Protein AF-A0A0F2QEM9-F1 (afdb_monomer_lite)

Foldseek 3Di:
DDPVVVVVVVVVVVVVVVVVVVVVVVVVVVVVVVVVVVVVVVVVVVVVVVVPPQDWDWDFADDFQQPPHTWIWTKGDDQQAQKIWIDIHPEIDIGGDGRWRGDWDWAQLAQVHRGIKIWTWHCHPPRQIKIWIWGDNPPYIDGQDMATDGPVQWDRPNRQKIWHWDFDDPDDTDTFTWMWGQDPSRHTHTDDDPDTDGPDDDDDD

Secondary structure (DSSP, 8-state):
--THHHHHHHHHHHHHHHHHHHHHHHHHHHHHHHHHHHHHHHHHHHHHHHHT----EEEEEE-SSSSSSPEEEEEE--TT-SEEEEEETTEEEEEE-SSB-S--EEE-SBTTSS--EEEEEE--GGG--EEEEEEE-SS-EEEEEEEES-TTTSEE-BBSEEEEEEEPSSSSS-EEEEEEEE-TTS-EEEPP-S-------PPP-

Radius of gyration: 34.52 Å; chains: 1; bounding box: 64×98×92 Å

pLDDT: mean 81.8, std 19.81, range [40.25, 98.5]

Sequence (205 aa):
MDNNMLVKKIFLAYIIGLILLTGCASREYLTSTKTNQKIKSEAQTKIQNISDIETWQQTDNIDLDGDEIKDKILFKCQPGSNDFTLKVNNVSTSGKGENLDGNFVIVNIDKTDKFNEIAISESGPSSDEQTAFYCYDGQELIFMGKVQGSSNSIKILGDGKVIANKRGQILQTWFYEEPYNLSKLHKLEKIPQDLYKMNSKVKMK

Structure (mmCIF, N/CA/C/O backbone):
data_AF-A0A0F2QEM9-F1
#
_entry.id   AF-A0A0F2QEM9-F1
#
loop_
_atom_site.group_PDB
_atom_site.id
_atom_site.type_symbol
_atom_site.label_atom_id
_atom_site.label_alt_id
_atom_site.label_comp_id
_atom_site.label_asym_id
_atom_site.label_entity_id
_atom_site.label_seq_id
_atom_site.pdbx_PDB_ins_code
_atom_site.Cartn_x
_atom_site.Cartn_y
_atom_site.Cartn_z
_atom_site.occupancy
_atom_site.B_iso_or_equiv
_atom_site.auth_seq_id
_atom_site.auth_comp_id
_atom_site.auth_asym_id
_atom_site.auth_atom_id
_atom_site.pdbx_PDB_model_num
ATOM 1 N N . MET A 1 1 ? 45.123 79.038 50.432 1.00 46.66 1 MET A N 1
ATOM 2 C CA . MET A 1 1 ? 44.064 78.566 51.354 1.00 46.66 1 MET A CA 1
ATOM 3 C C . MET A 1 1 ? 42.756 78.754 50.622 1.00 46.66 1 MET A C 1
ATOM 5 O O . MET A 1 1 ? 42.341 79.878 50.375 1.00 46.66 1 MET A O 1
ATOM 9 N N . ASP A 1 2 ? 42.240 77.647 50.102 1.00 45.84 2 ASP A N 1
ATOM 10 C CA . ASP A 1 2 ? 41.769 77.608 48.722 1.00 45.84 2 ASP A CA 1
ATOM 11 C C . ASP A 1 2 ? 40.245 77.666 48.593 1.00 45.84 2 ASP A C 1
ATOM 13 O O . ASP A 1 2 ? 39.524 76.783 49.065 1.00 45.84 2 ASP A O 1
ATOM 17 N N . ASN A 1 3 ? 39.776 78.628 47.794 1.00 49.56 3 ASN A N 1
ATOM 18 C CA . ASN A 1 3 ? 38.411 78.716 47.254 1.00 49.56 3 ASN A CA 1
ATOM 19 C C . ASN A 1 3 ? 37.993 77.476 46.423 1.00 49.56 3 ASN A C 1
ATOM 21 O O . ASN A 1 3 ? 36.832 77.341 46.046 1.00 49.56 3 ASN A O 1
ATOM 25 N N . ASN A 1 4 ? 38.903 76.519 46.199 1.00 46.72 4 ASN A N 1
ATOM 26 C CA . ASN A 1 4 ? 38.634 75.214 45.585 1.00 46.72 4 ASN A CA 1
ATOM 27 C C . ASN A 1 4 ? 37.834 74.250 46.478 1.00 46.72 4 ASN A C 1
ATOM 29 O O . ASN A 1 4 ? 37.255 73.285 45.975 1.00 46.72 4 ASN A O 1
ATOM 33 N N . MET A 1 5 ? 37.781 74.481 47.793 1.00 46.97 5 MET A N 1
ATOM 34 C CA . MET A 1 5 ? 37.066 73.587 48.711 1.00 46.97 5 MET A CA 1
ATOM 35 C C . MET A 1 5 ? 35.560 73.891 48.791 1.00 46.97 5 MET A C 1
ATOM 37 O O . MET A 1 5 ? 34.769 72.995 49.089 1.00 46.97 5 MET A O 1
ATOM 41 N N . LEU A 1 6 ? 35.147 75.122 48.465 1.00 48.38 6 LEU A N 1
ATOM 42 C CA . LEU A 1 6 ? 33.733 75.512 48.428 1.00 48.38 6 LEU A CA 1
ATOM 43 C C . LEU A 1 6 ? 33.060 75.074 47.112 1.00 48.38 6 LEU A C 1
ATOM 45 O O . LEU A 1 6 ? 31.951 74.543 47.133 1.00 48.38 6 LEU A O 1
ATOM 49 N N . VAL A 1 7 ? 33.768 75.186 45.980 1.00 48.38 7 VAL A N 1
ATOM 50 C CA . VAL A 1 7 ? 33.266 74.778 44.650 1.00 48.38 7 VAL A CA 1
ATOM 51 C C . VAL A 1 7 ? 33.080 73.254 44.555 1.00 48.38 7 VAL A C 1
ATOM 53 O O . VAL A 1 7 ? 32.096 72.785 43.984 1.00 48.38 7 VAL A O 1
ATOM 56 N N . LYS A 1 8 ? 33.950 72.461 45.203 1.00 45.62 8 LYS A N 1
ATOM 57 C CA . LYS A 1 8 ? 33.819 70.990 45.254 1.00 45.62 8 LYS A CA 1
ATOM 58 C C . LYS A 1 8 ? 32.598 70.502 46.043 1.00 45.62 8 LYS A C 1
ATOM 60 O O . LYS A 1 8 ? 32.030 69.473 45.685 1.00 45.62 8 LYS A O 1
ATOM 65 N N . LYS A 1 9 ? 32.162 71.224 47.083 1.00 47.47 9 LYS A N 1
ATOM 66 C CA . LYS A 1 9 ? 30.971 70.839 47.866 1.00 47.47 9 LYS A CA 1
ATOM 67 C C . LYS A 1 9 ? 29.661 71.129 47.128 1.00 47.47 9 LYS A C 1
ATOM 69 O O . LYS A 1 9 ? 28.717 70.359 47.268 1.00 47.47 9 LYS A O 1
ATOM 74 N N . ILE A 1 10 ? 29.625 72.171 46.295 1.00 49.25 10 ILE A N 1
ATOM 75 C CA . ILE A 1 10 ? 28.448 72.506 45.475 1.00 49.25 10 ILE A CA 1
ATOM 76 C C . ILE A 1 10 ? 28.304 71.527 44.293 1.00 49.25 10 ILE A C 1
ATOM 78 O O . ILE A 1 10 ? 27.194 71.092 43.994 1.00 49.25 10 ILE A O 1
ATOM 82 N N . PHE A 1 11 ? 29.412 71.079 43.687 1.00 42.72 11 PHE A N 1
ATOM 83 C CA . PHE A 1 11 ? 29.377 70.080 42.606 1.00 42.72 11 PHE A CA 1
ATOM 84 C C . PHE A 1 11 ? 28.947 68.675 43.066 1.00 42.72 11 PHE A C 1
ATOM 86 O O . PHE A 1 11 ? 28.294 67.958 42.309 1.00 42.72 11 PHE A O 1
ATOM 93 N N . LEU A 1 12 ? 29.253 68.277 44.307 1.00 40.25 12 LEU A N 1
ATOM 94 C CA . LEU A 1 12 ? 28.890 66.947 44.814 1.00 40.25 12 LEU A CA 1
ATOM 95 C C . LEU A 1 12 ? 27.396 66.829 45.175 1.00 40.25 12 LEU A C 1
ATOM 97 O O . LEU A 1 12 ? 26.812 65.757 45.028 1.00 40.25 12 LEU A O 1
ATOM 101 N N . ALA A 1 13 ? 26.751 67.932 45.571 1.00 47.53 13 ALA A N 1
ATOM 102 C CA . ALA A 1 13 ? 25.310 67.953 45.837 1.00 47.53 13 ALA A CA 1
ATOM 103 C C . ALA A 1 13 ? 24.464 67.847 44.549 1.00 47.53 13 ALA A C 1
ATOM 105 O O . ALA A 1 13 ? 23.379 67.270 44.575 1.00 47.53 13 ALA A O 1
ATOM 106 N N . TYR A 1 14 ? 24.973 68.332 43.409 1.00 41.78 14 TYR A N 1
ATOM 107 C CA . TYR A 1 14 ? 24.246 68.293 42.132 1.00 41.78 14 TYR A CA 1
ATOM 108 C C . TYR A 1 14 ? 24.267 66.904 41.465 1.00 41.78 14 TYR A C 1
ATOM 110 O O . TYR A 1 14 ? 23.310 66.518 40.797 1.00 41.78 14 TYR A O 1
ATOM 118 N N . ILE A 1 15 ? 25.320 66.109 41.694 1.00 45.53 15 ILE A N 1
ATOM 119 C CA . ILE A 1 15 ? 25.446 64.759 41.116 1.00 45.53 15 ILE A CA 1
ATOM 120 C C . ILE A 1 15 ? 24.559 63.741 41.851 1.00 45.53 15 ILE A C 1
ATOM 122 O O . ILE A 1 15 ? 24.014 62.839 41.221 1.00 45.53 15 ILE A O 1
ATOM 126 N N . ILE A 1 16 ? 24.325 63.911 43.157 1.00 47.38 16 ILE A N 1
ATOM 127 C CA . ILE A 1 16 ? 23.446 63.011 43.926 1.00 47.38 16 ILE A CA 1
ATOM 128 C C . ILE A 1 16 ? 21.957 63.328 43.671 1.00 47.38 16 ILE A C 1
ATOM 130 O O . ILE A 1 16 ? 21.127 62.419 43.676 1.00 47.38 16 ILE A O 1
ATOM 134 N N . GLY A 1 17 ? 21.616 64.579 43.335 1.00 42.22 17 GLY A N 1
ATOM 135 C CA . GLY A 1 17 ? 20.255 64.969 42.941 1.00 42.22 17 GLY A CA 1
ATOM 136 C C . GLY A 1 17 ? 19.789 64.405 41.588 1.00 42.22 17 GLY A C 1
ATOM 137 O O . GLY A 1 17 ? 18.601 64.143 41.416 1.00 42.22 17 GLY A O 1
ATOM 138 N N . LEU A 1 18 ? 20.703 64.149 40.641 1.00 41.44 18 LEU A N 1
ATOM 139 C CA . LEU A 1 18 ? 20.355 63.604 39.316 1.00 41.44 18 LEU A CA 1
ATOM 140 C C . LEU A 1 18 ? 20.154 62.074 39.300 1.00 41.44 18 LEU A C 1
ATOM 142 O O . LEU A 1 18 ? 19.504 61.536 38.399 1.00 41.44 18 LEU A O 1
ATOM 146 N N . ILE A 1 19 ? 20.686 61.358 40.294 1.00 47.50 19 ILE A N 1
ATOM 147 C CA . ILE A 1 19 ? 20.628 59.886 40.352 1.00 47.50 19 ILE A CA 1
ATOM 148 C C . ILE A 1 19 ? 19.259 59.391 40.859 1.00 47.50 19 ILE A C 1
ATOM 150 O O . ILE A 1 19 ? 18.819 58.304 40.492 1.00 47.50 19 ILE A O 1
ATOM 154 N N . LEU A 1 20 ? 18.518 60.202 41.622 1.00 44.88 20 LEU A N 1
ATOM 155 C CA . LEU A 1 20 ? 17.199 59.807 42.141 1.00 44.88 20 LEU A CA 1
ATOM 156 C C . LEU A 1 20 ? 16.045 60.000 41.137 1.00 44.88 20 LEU A C 1
ATOM 158 O O . LEU A 1 20 ? 15.048 59.292 41.230 1.00 44.88 20 LEU A O 1
ATOM 162 N N . LEU A 1 21 ? 16.189 60.873 40.131 1.00 45.12 21 LEU A N 1
ATOM 163 C CA . LEU A 1 21 ? 15.188 61.055 39.060 1.00 45.12 21 LEU A CA 1
ATOM 164 C C . LEU A 1 21 ? 15.363 60.077 37.884 1.00 45.12 21 LEU A C 1
ATOM 166 O O . LEU A 1 21 ? 14.410 59.799 37.161 1.00 45.12 21 LEU A O 1
ATOM 170 N N . THR A 1 22 ? 16.553 59.501 37.709 1.00 50.84 22 THR A N 1
ATOM 171 C CA . THR A 1 22 ? 16.845 58.529 36.638 1.00 50.84 22 THR A CA 1
ATOM 172 C C . THR A 1 22 ? 16.595 57.071 37.055 1.00 50.84 22 THR A C 1
ATOM 174 O O . THR A 1 22 ? 16.482 56.188 36.200 1.00 50.84 22 THR A O 1
ATOM 177 N N . GLY A 1 23 ? 16.436 56.801 38.356 1.00 47.19 23 GLY A N 1
ATOM 178 C CA . GLY A 1 23 ? 16.176 55.461 38.898 1.00 47.19 23 GLY A CA 1
ATOM 179 C C . GLY A 1 23 ? 14.805 54.872 38.532 1.00 47.19 23 GLY A C 1
ATOM 180 O O . GLY A 1 23 ? 14.721 53.689 38.205 1.00 47.19 23 GLY A O 1
ATOM 181 N N . CYS A 1 24 ? 13.731 55.673 38.526 1.00 48.81 24 CYS A N 1
ATOM 182 C CA . CYS A 1 24 ? 12.399 55.188 38.121 1.00 48.81 24 CYS A CA 1
ATOM 183 C C . CYS A 1 24 ? 12.323 54.909 36.613 1.00 48.81 24 CYS A C 1
ATOM 185 O O . CYS A 1 24 ? 11.907 53.824 36.212 1.00 48.81 24 CYS A O 1
ATOM 187 N N . ALA A 1 25 ? 12.811 55.839 35.785 1.00 51.00 25 ALA A N 1
ATOM 188 C CA . ALA A 1 25 ? 12.785 55.695 34.330 1.00 51.00 25 ALA A CA 1
ATOM 189 C C . ALA A 1 25 ? 13.660 54.526 33.838 1.00 51.00 25 ALA A C 1
ATOM 191 O O . ALA A 1 25 ? 13.260 53.777 32.950 1.00 51.00 25 ALA A O 1
ATOM 192 N N . SER A 1 26 ? 14.834 54.310 34.446 1.00 55.38 26 SER A N 1
ATOM 193 C CA . SER A 1 26 ? 15.694 53.166 34.106 1.00 55.38 26 SER A CA 1
ATOM 194 C C . SER A 1 26 ? 15.077 51.824 34.511 1.00 55.38 26 SER A C 1
ATOM 196 O O . SER A 1 26 ? 15.220 50.844 33.779 1.00 55.38 26 SER A O 1
ATOM 198 N N . ARG A 1 27 ? 14.336 51.763 35.625 1.00 55.34 27 ARG A N 1
ATOM 199 C CA . ARG A 1 27 ? 13.642 50.544 36.062 1.00 55.34 27 ARG A CA 1
ATOM 200 C C . ARG A 1 27 ? 12.480 50.178 35.137 1.00 55.34 27 ARG A C 1
ATOM 202 O O . ARG A 1 27 ? 12.358 49.007 34.793 1.00 55.34 27 ARG A O 1
ATOM 209 N N . GLU A 1 28 ? 11.689 51.155 34.696 1.00 58.19 28 GLU A N 1
ATOM 210 C CA . GLU A 1 28 ? 10.608 50.962 33.710 1.00 58.19 28 GLU A CA 1
ATOM 211 C C . GLU A 1 28 ? 11.141 50.591 32.314 1.00 58.19 28 GLU A C 1
ATOM 213 O O . GLU A 1 28 ? 10.580 49.751 31.602 1.00 58.19 28 GLU A O 1
ATOM 218 N N . TYR A 1 29 ? 12.287 51.154 31.928 1.00 48.78 29 TYR A N 1
ATOM 219 C CA . TYR A 1 29 ? 12.956 50.797 30.679 1.00 48.78 29 TYR A CA 1
ATOM 220 C C . TYR A 1 29 ? 13.530 49.366 30.717 1.00 48.78 29 TYR A C 1
ATOM 222 O O . TYR A 1 29 ? 13.416 48.598 29.759 1.00 48.78 29 TYR A O 1
ATOM 230 N N . LEU A 1 30 ? 14.098 48.947 31.851 1.00 51.16 30 LEU A N 1
ATOM 231 C CA . LEU A 1 30 ? 14.607 47.584 32.043 1.00 51.16 30 LEU A CA 1
ATOM 232 C C . LEU A 1 30 ? 13.488 46.535 32.150 1.00 51.16 30 LEU A C 1
ATOM 234 O O . LEU A 1 30 ? 13.674 45.398 31.714 1.00 51.16 30 LEU A O 1
ATOM 238 N N . THR A 1 31 ? 12.326 46.877 32.715 1.00 53.19 31 THR A N 1
ATOM 239 C CA . THR A 1 31 ? 11.172 45.964 32.742 1.00 53.19 31 THR A CA 1
ATOM 240 C C . THR A 1 31 ? 10.536 45.833 31.364 1.00 53.19 31 THR A C 1
ATOM 242 O O . THR A 1 31 ? 10.294 44.710 30.929 1.00 53.19 31 THR A O 1
ATOM 245 N N . SER A 1 32 ? 10.337 46.933 30.633 1.00 50.28 32 SER A N 1
ATOM 246 C CA . SER A 1 32 ? 9.774 46.886 29.275 1.00 50.28 32 SER A CA 1
ATOM 247 C C . SER A 1 32 ? 10.662 46.118 28.287 1.00 50.28 32 SER A C 1
ATOM 249 O O . SER A 1 32 ? 10.153 45.331 27.491 1.00 50.28 32 SER A O 1
ATOM 251 N N . THR A 1 33 ? 11.989 46.252 28.370 1.00 58.59 33 THR A N 1
ATOM 252 C CA . THR A 1 33 ? 12.929 45.482 27.530 1.00 58.59 33 THR A CA 1
ATOM 253 C C . THR A 1 33 ? 12.912 43.985 27.838 1.00 58.59 33 THR A C 1
ATOM 255 O O . THR A 1 33 ? 12.828 43.186 26.905 1.00 58.59 33 THR A O 1
ATOM 258 N N . LYS A 1 34 ? 12.898 43.587 29.118 1.00 62.75 34 LYS A N 1
ATOM 259 C CA . LYS A 1 34 ? 12.759 42.173 29.521 1.00 62.75 34 LYS A CA 1
ATOM 260 C C . LYS A 1 34 ? 11.422 41.575 29.085 1.00 62.75 34 LYS A C 1
ATOM 262 O O . LYS A 1 34 ? 11.391 40.454 28.584 1.00 62.75 34 LYS A O 1
ATOM 267 N N . THR A 1 35 ? 10.331 42.327 29.225 1.00 61.34 35 THR A N 1
ATOM 268 C CA . THR A 1 35 ? 8.998 41.901 28.776 1.00 61.34 35 THR A CA 1
ATOM 269 C C . THR A 1 35 ? 8.955 41.738 27.258 1.00 61.34 35 THR A C 1
ATOM 271 O O . THR A 1 35 ? 8.491 40.713 26.771 1.00 61.34 35 THR A O 1
ATOM 274 N N . ASN A 1 36 ? 9.525 42.675 26.496 1.00 60.25 36 ASN A N 1
ATOM 275 C CA 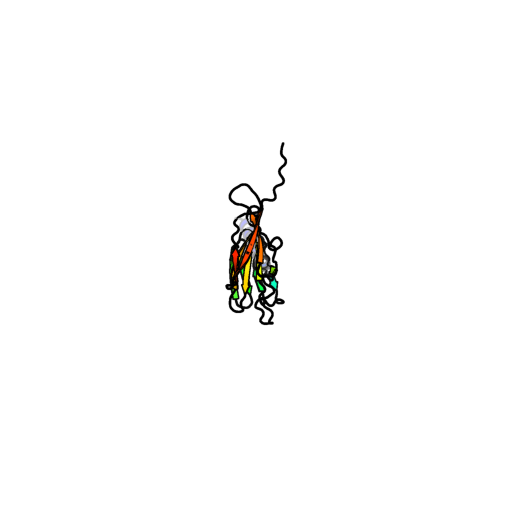. ASN A 1 36 ? 9.612 42.573 25.036 1.00 60.25 36 ASN A CA 1
ATOM 276 C C . ASN A 1 36 ? 10.498 41.409 24.571 1.00 60.25 36 ASN A C 1
ATOM 278 O O . ASN A 1 36 ? 10.187 40.767 23.570 1.00 60.25 36 ASN A O 1
ATOM 282 N N . GLN A 1 37 ? 11.586 41.110 25.286 1.00 57.34 37 GLN A N 1
ATOM 283 C CA . GLN A 1 37 ? 12.417 39.935 25.011 1.00 57.34 37 GLN A CA 1
ATOM 284 C C . GLN A 1 37 ? 11.661 38.635 25.290 1.00 57.34 37 GLN A C 1
ATOM 286 O O . GLN A 1 37 ? 11.683 37.745 24.446 1.00 57.34 37 GLN A O 1
ATOM 291 N N . LYS A 1 38 ? 10.936 38.557 26.412 1.00 67.38 38 LYS A N 1
ATOM 292 C CA . LYS A 1 38 ? 10.096 37.405 26.762 1.00 67.38 38 LYS A CA 1
ATOM 293 C C . LYS A 1 38 ? 8.984 37.174 25.733 1.00 67.38 38 LYS A C 1
ATOM 295 O O . LYS A 1 38 ? 8.822 36.056 25.258 1.00 67.38 38 LYS A O 1
ATOM 300 N N . ILE A 1 39 ? 8.289 38.233 25.315 1.00 61.34 39 ILE A N 1
ATOM 301 C CA . ILE A 1 39 ? 7.249 38.159 24.277 1.00 61.34 39 ILE A CA 1
ATOM 302 C C . ILE A 1 39 ? 7.847 37.709 22.938 1.00 61.34 39 ILE A C 1
ATOM 304 O O . ILE A 1 39 ? 7.256 36.876 22.258 1.00 61.34 39 ILE A O 1
ATOM 308 N N . LYS A 1 40 ? 9.032 38.209 22.560 1.00 59.69 40 LYS A N 1
ATOM 309 C CA . LYS A 1 40 ? 9.722 37.765 21.338 1.00 59.69 40 LYS A CA 1
ATOM 310 C C . LYS A 1 40 ? 10.143 36.300 21.409 1.00 59.69 40 LYS A C 1
ATOM 312 O O . LYS A 1 40 ? 9.931 35.593 20.430 1.00 59.69 40 LYS A O 1
ATOM 317 N N . SER A 1 41 ? 10.675 35.839 22.543 1.00 56.03 41 SER A N 1
ATOM 318 C CA . SER A 1 41 ? 11.033 34.429 22.715 1.00 56.03 41 SER A CA 1
ATOM 319 C C . SER A 1 41 ? 9.801 33.531 22.701 1.00 56.03 41 SER A C 1
ATOM 321 O O . SER A 1 41 ? 9.808 32.526 22.010 1.00 56.03 41 SER A O 1
ATOM 323 N N . GLU A 1 42 ? 8.714 33.919 23.372 1.00 64.12 42 GLU A N 1
ATOM 324 C CA . GLU A 1 42 ? 7.460 33.155 23.384 1.00 64.12 42 GLU A CA 1
ATOM 325 C C . GLU A 1 42 ? 6.806 33.123 21.999 1.00 64.12 42 GLU A C 1
ATOM 327 O O . GLU A 1 42 ? 6.313 32.080 21.573 1.00 64.12 42 GLU A O 1
ATOM 332 N N . ALA A 1 43 ? 6.851 34.233 21.257 1.00 52.38 43 ALA A N 1
ATOM 333 C CA . ALA A 1 43 ? 6.407 34.282 19.870 1.00 52.38 43 ALA A CA 1
ATOM 334 C C . ALA A 1 43 ? 7.287 33.409 18.963 1.00 52.38 43 ALA A C 1
ATOM 336 O O . ALA A 1 43 ? 6.749 32.683 18.138 1.00 52.38 43 ALA A O 1
ATOM 337 N N . GLN A 1 44 ? 8.612 33.411 19.137 1.00 53.81 44 GLN A N 1
ATOM 338 C CA . GLN A 1 44 ? 9.521 32.532 18.392 1.00 53.81 44 GLN A CA 1
ATOM 339 C C . GLN A 1 44 ? 9.295 31.052 18.714 1.00 53.81 44 GLN A C 1
ATOM 341 O O . GLN A 1 44 ? 9.224 30.250 17.789 1.00 53.81 44 GLN A O 1
ATOM 346 N N . THR A 1 45 ? 9.092 30.688 19.983 1.00 50.38 45 THR A N 1
ATOM 347 C CA . THR A 1 45 ? 8.731 29.318 20.380 1.00 50.38 45 THR A CA 1
ATOM 348 C C . THR A 1 45 ? 7.377 28.916 19.792 1.00 50.38 45 THR A C 1
ATOM 350 O O . THR A 1 45 ? 7.218 27.805 19.297 1.00 50.38 45 THR A O 1
ATOM 353 N N . LYS A 1 46 ? 6.402 29.832 19.771 1.00 48.38 46 LYS A N 1
ATOM 354 C CA . LYS A 1 46 ? 5.088 29.584 19.164 1.00 48.38 46 LYS A CA 1
ATOM 355 C C . LYS A 1 46 ? 5.160 29.461 17.638 1.00 48.38 46 LYS A C 1
ATOM 357 O O . LYS A 1 46 ? 4.418 28.663 17.084 1.00 48.38 46 LYS A O 1
ATOM 362 N N . ILE A 1 47 ? 6.047 30.203 16.971 1.00 55.31 47 ILE A N 1
ATOM 363 C CA . ILE A 1 47 ? 6.271 30.128 15.517 1.00 55.31 47 ILE A CA 1
ATOM 364 C C . ILE A 1 47 ? 7.030 28.846 15.135 1.00 55.31 47 ILE A C 1
ATOM 366 O O . ILE A 1 47 ? 6.646 28.214 14.157 1.00 55.31 47 ILE A O 1
ATOM 370 N N . GLN A 1 48 ? 8.025 28.406 15.918 1.00 49.81 48 GLN A N 1
ATOM 371 C CA . GLN A 1 48 ? 8.676 27.101 15.708 1.00 49.81 48 GLN A CA 1
ATOM 372 C C . GLN A 1 48 ? 7.701 25.930 15.902 1.00 49.81 48 GLN A C 1
ATOM 374 O O . GLN A 1 48 ? 7.683 25.005 15.100 1.00 49.81 48 GLN A O 1
ATOM 379 N N . ASN A 1 49 ? 6.796 26.015 16.879 1.00 48.97 49 ASN A N 1
ATOM 380 C CA . ASN A 1 49 ? 5.769 24.985 17.077 1.00 48.97 49 ASN A CA 1
ATOM 381 C C . ASN A 1 49 ? 4.722 24.915 15.945 1.00 48.97 49 ASN A C 1
ATOM 383 O O . ASN A 1 49 ? 3.992 23.933 15.860 1.00 48.97 49 ASN A O 1
ATOM 387 N N . ILE A 1 50 ? 4.613 25.939 15.088 1.00 48.84 50 ILE A N 1
ATOM 388 C CA . ILE A 1 50 ? 3.696 25.935 13.934 1.00 48.84 50 ILE A CA 1
ATOM 389 C C . ILE A 1 50 ? 4.355 25.286 12.705 1.00 48.84 50 ILE A C 1
ATOM 391 O O . ILE A 1 50 ? 3.647 24.688 11.896 1.00 48.84 50 ILE A O 1
ATOM 395 N N . SER A 1 51 ? 5.687 25.346 12.568 1.00 47.44 51 SER A N 1
ATOM 396 C CA . SER A 1 51 ? 6.411 24.672 11.475 1.00 47.44 51 SER A CA 1
ATOM 397 C C . SER A 1 51 ? 6.541 23.156 11.656 1.00 47.44 51 SER A C 1
ATOM 399 O O . SER A 1 51 ? 6.766 22.464 10.669 1.00 47.44 51 SER A O 1
ATOM 401 N N . ASP A 1 52 ? 6.325 22.649 12.874 1.00 48.50 52 ASP A N 1
ATOM 402 C CA . ASP A 1 52 ? 6.373 21.220 13.216 1.00 48.50 52 ASP A CA 1
ATOM 403 C C . ASP A 1 52 ? 4.975 20.607 13.423 1.00 48.50 52 ASP A C 1
ATOM 405 O O . ASP A 1 52 ? 4.830 19.580 14.089 1.00 48.50 52 ASP A O 1
ATOM 409 N N . ILE A 1 53 ? 3.914 21.212 12.868 1.00 53.62 53 ILE A N 1
ATOM 410 C CA . ILE A 1 53 ? 2.608 20.542 12.803 1.00 53.62 53 ILE A CA 1
ATOM 411 C C . ILE A 1 53 ? 2.757 19.370 11.834 1.00 53.62 53 ILE A C 1
ATOM 413 O O . ILE A 1 53 ? 2.565 19.500 10.623 1.00 53.62 53 ILE A O 1
ATOM 417 N N . GLU A 1 54 ? 3.121 18.221 12.400 1.00 56.28 54 GLU A N 1
ATOM 418 C CA . GLU A 1 54 ? 3.073 16.905 11.784 1.00 56.28 54 GLU A CA 1
ATOM 419 C C . GLU A 1 54 ? 1.665 16.687 11.233 1.00 56.28 54 GLU A C 1
ATOM 421 O O . GLU A 1 54 ? 0.733 16.290 11.936 1.00 56.28 54 GLU A O 1
ATOM 426 N N . THR A 1 55 ? 1.487 17.045 9.970 1.00 74.31 55 THR A N 1
ATOM 427 C CA . THR A 1 55 ? 0.176 17.103 9.345 1.00 74.31 55 THR A CA 1
ATOM 428 C C . THR A 1 55 ? -0.185 15.691 8.931 1.00 74.31 55 THR A C 1
ATOM 430 O O . THR A 1 55 ? 0.364 15.133 7.984 1.00 74.31 55 THR A O 1
ATOM 433 N N . TRP A 1 56 ? -1.083 15.084 9.699 1.00 86.50 56 TRP A N 1
ATOM 434 C CA . TRP A 1 56 ? -1.696 13.821 9.329 1.00 86.50 56 TRP A CA 1
ATOM 435 C C . TRP A 1 56 ? -2.620 14.051 8.135 1.00 86.50 56 TRP A C 1
ATOM 437 O O . TRP A 1 56 ? -3.490 14.921 8.175 1.00 86.50 56 TRP A O 1
ATOM 447 N N . GLN A 1 57 ? -2.460 13.245 7.092 1.00 90.50 57 GLN A N 1
ATOM 448 C CA . GLN A 1 57 ? -3.527 13.019 6.126 1.00 90.50 57 GLN A CA 1
ATOM 449 C C . GLN A 1 57 ? -4.574 12.120 6.778 1.00 90.50 57 GLN A C 1
ATOM 451 O O . GLN A 1 57 ? -4.223 11.167 7.475 1.00 90.50 57 GLN A O 1
ATOM 456 N N . GLN A 1 58 ? -5.853 12.429 6.580 1.00 89.88 58 GLN A N 1
ATOM 457 C CA . GLN A 1 58 ? -6.955 11.704 7.204 1.00 89.88 58 GLN A CA 1
ATOM 458 C C . GLN A 1 58 ? -8.076 11.444 6.200 1.00 89.88 58 GLN A C 1
ATOM 460 O O . GLN A 1 58 ? -8.406 12.324 5.407 1.00 89.88 58 GLN A O 1
ATOM 465 N N . THR A 1 59 ? -8.699 10.269 6.297 1.00 91.75 59 THR A N 1
ATOM 466 C CA . THR A 1 59 ? -10.016 9.991 5.709 1.00 91.75 59 THR A CA 1
ATOM 467 C C . THR A 1 59 ? -10.833 9.084 6.631 1.00 91.75 59 THR A C 1
ATOM 469 O O . THR A 1 59 ? -10.255 8.349 7.427 1.00 91.75 59 THR A O 1
ATOM 472 N N . ASP A 1 60 ? -12.159 9.164 6.565 1.00 87.81 60 ASP A N 1
ATOM 473 C CA . ASP A 1 60 ? -13.114 8.433 7.418 1.00 87.81 60 ASP A CA 1
ATOM 474 C C . ASP A 1 60 ? -14.372 7.974 6.652 1.00 87.81 60 ASP A C 1
ATOM 476 O O . ASP A 1 60 ? -15.440 7.765 7.220 1.00 87.81 60 ASP A O 1
ATOM 480 N N . ASN A 1 61 ? -14.258 7.842 5.332 1.00 90.94 61 ASN A N 1
ATOM 481 C CA . ASN A 1 61 ? -15.373 7.599 4.415 1.00 90.94 61 ASN A CA 1
ATOM 482 C C . ASN A 1 61 ? -15.291 6.252 3.678 1.00 90.94 61 ASN A C 1
ATOM 484 O O . ASN A 1 61 ? -16.092 5.994 2.775 1.00 90.94 61 ASN A O 1
ATOM 488 N N . ILE A 1 62 ? -14.345 5.395 4.054 1.00 94.69 62 ILE A N 1
ATOM 489 C CA . ILE A 1 62 ? -14.095 4.105 3.415 1.00 94.69 62 ILE A CA 1
ATOM 490 C C . ILE A 1 62 ? -14.273 2.977 4.425 1.00 94.69 62 ILE A C 1
ATOM 492 O O . ILE A 1 62 ? -13.994 3.164 5.597 1.00 94.69 62 ILE A O 1
ATOM 496 N N . ASP A 1 63 ? -14.801 1.851 3.967 1.00 97.31 63 ASP A N 1
ATOM 497 C CA . ASP A 1 63 ? -14.883 0.601 4.727 1.00 97.31 63 ASP A CA 1
ATOM 498 C C . ASP A 1 63 ? -13.772 -0.301 4.168 1.00 97.31 63 ASP A C 1
ATOM 500 O O . ASP A 1 63 ? -13.761 -0.557 2.958 1.00 97.31 63 ASP A O 1
ATOM 504 N N . LEU A 1 64 ? -12.769 -0.638 4.980 1.00 97.88 64 LEU A N 1
ATOM 505 C CA . LEU A 1 64 ? -11.583 -1.375 4.539 1.00 97.88 64 LEU A CA 1
ATOM 506 C C . LEU A 1 64 ? -11.716 -2.879 4.742 1.00 97.88 64 LEU A C 1
ATOM 508 O O . LEU A 1 64 ? -11.105 -3.624 3.978 1.00 97.88 64 LEU A O 1
ATOM 512 N N . ASP A 1 65 ? -12.465 -3.317 5.753 1.00 97.56 65 ASP A N 1
ATOM 513 C CA . ASP A 1 65 ? -12.599 -4.728 6.118 1.00 97.56 65 ASP A CA 1
ATOM 514 C C . ASP A 1 65 ? -13.968 -5.328 5.766 1.00 97.56 65 ASP A C 1
ATOM 516 O O . ASP A 1 65 ? -14.179 -6.531 5.952 1.00 97.56 65 ASP A O 1
ATOM 520 N N . GLY A 1 66 ? -14.880 -4.527 5.222 1.00 96.94 66 GLY A N 1
ATOM 521 C CA . GLY A 1 66 ? -16.187 -4.935 4.732 1.00 96.94 66 GLY A CA 1
ATOM 522 C C . GLY A 1 66 ? -17.194 -5.239 5.836 1.00 96.94 66 GLY A C 1
ATOM 523 O O . GLY A 1 66 ? -18.053 -6.104 5.636 1.00 96.94 66 GLY A O 1
ATOM 524 N N . ASP A 1 67 ? -17.064 -4.616 7.009 1.00 97.44 67 ASP A N 1
ATOM 525 C CA . ASP A 1 67 ? -18.012 -4.750 8.122 1.00 97.44 67 ASP A CA 1
ATOM 526 C C . ASP A 1 67 ? -19.198 -3.758 8.058 1.00 97.44 67 ASP A C 1
ATOM 528 O O . ASP A 1 67 ? -20.042 -3.735 8.956 1.00 97.44 67 ASP A O 1
ATOM 532 N N . GLU A 1 68 ? -19.296 -2.987 6.967 1.00 96.19 68 GLU A N 1
ATOM 533 C CA . GLU A 1 68 ? -20.262 -1.909 6.716 1.00 96.19 68 GLU A CA 1
ATOM 534 C C . GLU A 1 68 ? -20.075 -0.654 7.592 1.00 96.19 68 GLU A C 1
ATOM 536 O O . GLU A 1 68 ? -20.837 0.317 7.471 1.00 96.19 68 GLU A O 1
ATOM 541 N N . ILE A 1 69 ? -19.039 -0.615 8.430 1.00 96.12 69 ILE A N 1
ATOM 542 C CA . ILE A 1 69 ? -18.651 0.532 9.248 1.00 96.12 69 ILE A CA 1
ATOM 543 C C . ILE A 1 69 ? -17.494 1.254 8.548 1.00 96.12 69 ILE A C 1
ATOM 545 O O . ILE A 1 69 ? -16.643 0.673 7.888 1.00 96.12 69 ILE A O 1
ATOM 549 N N . LYS A 1 70 ? -17.490 2.590 8.606 1.00 97.38 70 LYS A N 1
ATOM 550 C CA . LYS A 1 70 ? -16.406 3.373 8.000 1.00 97.38 70 LYS A CA 1
ATOM 551 C C . LYS A 1 70 ? -15.195 3.423 8.921 1.00 97.38 70 LYS A C 1
ATOM 553 O O . LYS A 1 70 ? -15.315 3.785 10.092 1.00 97.38 70 LYS A O 1
ATOM 558 N N . ASP A 1 71 ? -14.033 3.152 8.346 1.00 97.81 71 ASP A N 1
ATOM 559 C CA . ASP A 1 71 ? -12.740 3.174 9.000 1.00 97.81 71 ASP A CA 1
ATOM 560 C C . ASP A 1 71 ? -12.078 4.541 8.908 1.00 97.81 71 ASP A C 1
ATOM 562 O O . ASP A 1 71 ? -12.030 5.194 7.858 1.00 97.81 71 ASP A O 1
ATOM 566 N N . LYS A 1 72 ? -11.479 4.952 10.024 1.00 97.38 72 LYS A N 1
ATOM 567 C CA . LYS A 1 72 ? -10.672 6.164 10.093 1.00 97.38 72 LYS A CA 1
ATOM 568 C C . LYS A 1 72 ? -9.216 5.847 9.785 1.00 97.38 72 LYS A C 1
ATOM 570 O O . LYS A 1 72 ? -8.532 5.218 10.589 1.00 97.38 72 LYS A O 1
ATOM 575 N N . ILE A 1 73 ? -8.704 6.395 8.693 1.00 97.94 73 ILE A N 1
ATOM 576 C CA . ILE A 1 73 ? -7.296 6.303 8.307 1.00 97.94 73 ILE A CA 1
ATOM 577 C C . ILE A 1 73 ? -6.581 7.587 8.715 1.00 97.94 73 ILE A C 1
ATOM 579 O O . ILE A 1 73 ? -7.044 8.685 8.408 1.00 97.94 73 ILE A O 1
ATOM 583 N N . LEU A 1 74 ? -5.436 7.455 9.381 1.00 96.81 74 LEU A N 1
ATOM 584 C CA . LEU A 1 74 ? -4.495 8.540 9.633 1.00 96.81 74 LEU A CA 1
ATOM 585 C C . LEU A 1 74 ? -3.137 8.152 9.055 1.00 96.81 74 LEU A C 1
ATOM 587 O O . LEU A 1 74 ? -2.531 7.169 9.476 1.00 96.81 74 LEU A O 1
ATOM 591 N N . PHE A 1 75 ? -2.632 8.952 8.128 1.00 97.12 75 PHE A N 1
ATOM 592 C CA . PHE A 1 75 ? -1.344 8.735 7.492 1.00 97.12 75 PHE A CA 1
ATOM 593 C C . PHE A 1 75 ? -0.407 9.913 7.737 1.00 97.12 75 PHE A C 1
ATOM 595 O O . PHE A 1 75 ? -0.752 11.067 7.492 1.00 97.12 75 PHE A O 1
ATOM 602 N N . LYS A 1 76 ? 0.792 9.618 8.231 1.00 95.81 76 LYS A N 1
ATOM 603 C CA . LYS A 1 76 ? 1.846 10.598 8.477 1.00 95.81 76 LYS A CA 1
ATOM 604 C C . LYS A 1 76 ? 3.076 10.199 7.683 1.00 95.81 76 LYS A C 1
ATOM 606 O O . LYS A 1 76 ? 3.754 9.230 8.017 1.00 95.81 76 LYS A O 1
ATOM 611 N N . CYS A 1 77 ? 3.367 10.985 6.659 1.00 94.69 77 CYS A N 1
ATOM 612 C CA . CYS A 1 77 ? 4.543 10.855 5.817 1.00 94.69 77 CYS A CA 1
ATOM 613 C C . CYS A 1 77 ? 4.844 12.226 5.220 1.00 94.69 77 CYS A C 1
ATOM 615 O O . CYS A 1 77 ? 3.934 12.887 4.725 1.00 94.69 77 CYS A O 1
ATOM 617 N N . GLN A 1 78 ? 6.100 12.657 5.264 1.00 92.88 78 GLN A N 1
ATOM 618 C CA . GLN A 1 78 ? 6.508 13.853 4.533 1.00 92.88 78 GLN A CA 1
ATOM 619 C C . GLN A 1 78 ? 6.925 13.434 3.120 1.00 92.88 78 GLN A C 1
ATOM 621 O O . GLN A 1 78 ? 7.604 12.416 2.987 1.00 92.88 78 GLN A O 1
ATOM 626 N N . PRO A 1 79 ? 6.548 14.169 2.062 1.00 93.69 79 PRO A N 1
ATOM 627 C CA . PRO A 1 7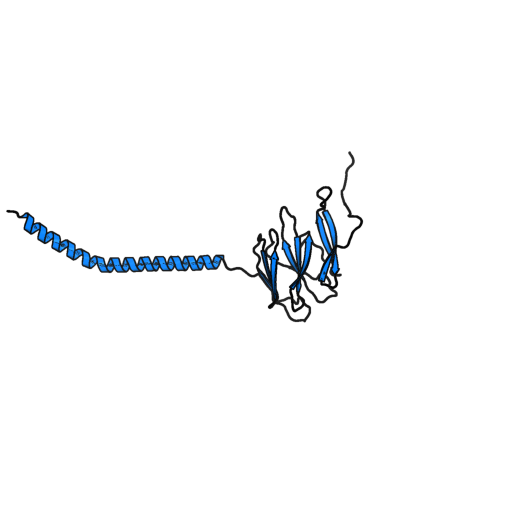9 ? 7.078 13.904 0.731 1.00 93.69 79 PRO A CA 1
ATOM 628 C C . PRO A 1 79 ? 8.613 13.917 0.744 1.00 93.69 79 PRO A C 1
ATOM 630 O O . PRO A 1 79 ? 9.235 14.827 1.295 1.00 93.69 79 PRO A O 1
ATOM 633 N N . GLY A 1 80 ? 9.219 12.886 0.167 1.00 93.44 80 GLY A N 1
ATOM 634 C CA . GLY A 1 80 ? 10.658 12.650 0.162 1.00 93.44 80 GLY A CA 1
ATOM 635 C C . GLY A 1 80 ? 11.242 12.047 1.442 1.00 93.44 80 GLY A C 1
ATOM 636 O O . GLY A 1 80 ? 12.458 11.870 1.514 1.00 93.44 80 GLY A O 1
ATOM 637 N N . SER A 1 81 ? 10.423 11.710 2.448 1.00 94.31 81 SER A N 1
ATOM 638 C CA . SER A 1 81 ? 10.899 10.971 3.623 1.00 94.31 81 SER A CA 1
ATOM 639 C C . SER A 1 81 ? 11.165 9.497 3.306 1.00 94.31 81 SER A C 1
ATOM 641 O O . SER A 1 81 ? 10.751 8.968 2.275 1.00 94.31 81 SER A O 1
ATOM 643 N N . ASN A 1 82 ? 11.847 8.825 4.235 1.00 96.56 82 ASN A N 1
ATOM 644 C CA . ASN A 1 82 ? 12.097 7.382 4.176 1.00 96.56 82 ASN A CA 1
ATOM 645 C C . ASN A 1 82 ? 11.287 6.591 5.209 1.00 96.56 82 ASN A C 1
ATOM 647 O O . ASN A 1 82 ? 11.372 5.368 5.253 1.00 96.56 82 ASN A O 1
ATOM 651 N N . ASP A 1 83 ? 10.506 7.274 6.040 1.00 97.19 83 ASP A N 1
ATOM 652 C CA . ASP A 1 83 ? 9.690 6.673 7.086 1.00 97.19 83 ASP A CA 1
ATOM 653 C C . ASP A 1 83 ? 8.263 7.222 7.003 1.00 97.19 83 ASP A C 1
ATOM 655 O O . ASP A 1 83 ? 8.055 8.398 6.672 1.00 97.19 83 ASP A O 1
ATOM 659 N N . PHE A 1 84 ? 7.295 6.376 7.353 1.00 96.81 84 PHE A N 1
ATOM 660 C CA . PHE A 1 84 ? 5.896 6.758 7.518 1.00 96.81 84 PHE A CA 1
ATOM 661 C C . PHE A 1 84 ? 5.249 6.065 8.723 1.00 96.81 84 PHE A C 1
ATOM 663 O O . PHE A 1 84 ? 5.716 5.036 9.227 1.00 96.81 84 PHE A O 1
ATOM 670 N N . THR A 1 85 ? 4.117 6.612 9.158 1.00 97.81 85 THR A N 1
ATOM 671 C CA . THR A 1 85 ? 3.199 5.969 10.101 1.00 97.81 85 THR A CA 1
ATOM 672 C C . THR A 1 85 ? 1.808 5.910 9.485 1.00 97.81 85 THR A C 1
ATOM 674 O O . THR A 1 85 ? 1.274 6.928 9.047 1.00 97.81 85 THR A O 1
ATOM 677 N N . LEU A 1 86 ? 1.217 4.719 9.484 1.00 98.31 86 LEU A N 1
ATOM 678 C CA . LEU A 1 86 ? -0.151 4.467 9.050 1.00 98.31 86 LEU A CA 1
ATOM 679 C C . LEU A 1 86 ? -0.963 3.994 10.253 1.00 98.31 86 LEU A C 1
ATOM 681 O O . LEU A 1 86 ? -0.556 3.069 10.955 1.00 98.31 86 LEU A O 1
ATOM 685 N N . LYS A 1 87 ? -2.114 4.617 10.482 1.00 98.00 87 LYS A N 1
ATOM 686 C CA . LYS A 1 87 ? -3.096 4.169 11.463 1.00 98.00 87 LYS A CA 1
ATOM 687 C C . LYS A 1 87 ? -4.432 3.944 10.792 1.00 98.00 87 LYS A C 1
ATOM 689 O O . LYS A 1 87 ? -4.846 4.760 9.973 1.00 98.00 87 LYS A O 1
ATOM 694 N N . VAL A 1 88 ? -5.100 2.880 11.201 1.00 98.12 88 VAL A N 1
ATOM 695 C CA . VAL A 1 88 ? -6.488 2.590 10.861 1.00 98.12 88 VAL A CA 1
ATOM 696 C C . VAL A 1 88 ? -7.209 2.327 12.173 1.00 98.12 88 VAL A C 1
ATOM 698 O O . VAL A 1 88 ? -6.826 1.438 12.934 1.00 98.12 88 VAL A O 1
ATOM 701 N N . ASN A 1 89 ? -8.190 3.167 12.491 1.00 96.81 89 ASN A N 1
ATOM 702 C CA . ASN A 1 89 ? -8.862 3.204 13.786 1.00 96.81 89 ASN A CA 1
ATOM 703 C C . ASN A 1 89 ? -7.852 3.265 14.949 1.00 96.81 89 ASN A C 1
ATOM 705 O O . ASN A 1 89 ? -7.116 4.246 15.096 1.00 96.81 89 ASN A O 1
ATOM 709 N N . ASN A 1 90 ? -7.808 2.212 15.769 1.00 95.69 90 ASN A N 1
ATOM 710 C CA . ASN A 1 90 ? -6.923 2.093 16.928 1.00 95.69 90 ASN A CA 1
ATOM 711 C C . ASN A 1 90 ? -5.635 1.305 16.628 1.00 95.69 90 ASN A C 1
ATOM 713 O O . ASN A 1 90 ? -4.786 1.164 17.509 1.00 95.69 90 ASN A O 1
ATOM 717 N N . VAL A 1 91 ? -5.477 0.804 15.403 1.00 97.88 91 VAL A N 1
ATOM 718 C CA . VAL A 1 91 ? -4.327 0.014 14.961 1.00 97.88 91 VAL A CA 1
ATOM 719 C C . VAL A 1 91 ? -3.323 0.928 14.271 1.00 97.88 91 VAL A C 1
ATOM 721 O O . VAL A 1 91 ? -3.688 1.821 13.510 1.00 97.88 91 VAL A O 1
ATOM 724 N N . SER A 1 92 ? -2.035 0.721 14.541 1.00 97.38 92 SER A N 1
ATOM 725 C CA . SER A 1 92 ? -0.948 1.527 13.987 1.00 97.38 92 SER A CA 1
ATOM 726 C C . SER A 1 92 ? 0.177 0.634 13.494 1.00 97.38 92 SER A C 1
ATOM 728 O O . SER A 1 92 ? 0.566 -0.312 14.173 1.00 97.38 92 SER A O 1
ATOM 730 N N . THR A 1 93 ? 0.766 1.004 12.364 1.00 97.56 93 THR A N 1
ATOM 731 C CA . THR A 1 93 ? 2.019 0.440 11.864 1.00 97.56 93 THR A CA 1
ATOM 732 C C . THR A 1 93 ? 2.945 1.552 11.379 1.00 97.56 93 THR A C 1
ATOM 734 O O . THR A 1 93 ? 2.515 2.676 11.105 1.00 97.56 93 THR A O 1
ATOM 737 N N . SER A 1 94 ? 4.230 1.239 11.285 1.00 96.81 94 SER A N 1
ATOM 738 C CA . SER A 1 94 ? 5.238 2.112 10.696 1.00 96.81 94 SER A CA 1
ATOM 739 C C . SER A 1 94 ? 6.025 1.337 9.658 1.00 96.81 94 SER A C 1
ATOM 741 O O . SER A 1 94 ? 6.306 0.152 9.830 1.00 96.81 94 SER A O 1
ATOM 743 N N . GLY A 1 95 ? 6.374 2.019 8.576 1.00 95.56 95 GLY A N 1
ATOM 744 C CA . GLY A 1 95 ? 7.087 1.429 7.457 1.00 95.56 95 GLY A CA 1
ATOM 745 C C . GLY A 1 95 ? 8.193 2.338 6.960 1.00 95.56 95 GLY A C 1
ATOM 746 O O . GLY A 1 95 ? 8.294 3.503 7.351 1.00 95.56 95 GLY A O 1
ATOM 747 N N . LYS A 1 96 ? 9.029 1.760 6.100 1.00 96.12 96 LYS A N 1
ATOM 748 C CA . LYS A 1 96 ? 10.134 2.451 5.449 1.00 96.12 96 LYS A CA 1
ATOM 749 C C . LYS A 1 96 ? 9.982 2.415 3.942 1.00 96.12 96 LYS A C 1
ATOM 751 O O . LYS A 1 96 ? 9.470 1.440 3.389 1.00 96.12 96 LYS A O 1
ATOM 756 N N . GLY A 1 97 ? 10.486 3.459 3.310 1.00 94.88 97 GLY A N 1
ATOM 757 C CA . GLY A 1 97 ? 10.597 3.579 1.870 1.00 94.88 97 GLY A CA 1
ATOM 758 C C . GLY A 1 97 ? 11.789 4.435 1.473 1.00 94.88 97 GLY A C 1
ATOM 759 O O . GLY A 1 97 ? 12.596 4.825 2.318 1.00 94.88 97 GLY A O 1
ATOM 760 N N . GLU A 1 98 ? 11.891 4.719 0.185 1.00 95.62 98 GLU A N 1
ATOM 761 C CA . GLU A 1 98 ? 12.916 5.587 -0.388 1.00 95.62 98 GLU A CA 1
ATOM 762 C C . GLU A 1 98 ? 12.247 6.693 -1.200 1.00 95.62 98 GLU A C 1
ATOM 764 O O . GLU A 1 98 ? 11.645 6.422 -2.239 1.00 95.62 98 GLU A O 1
ATOM 7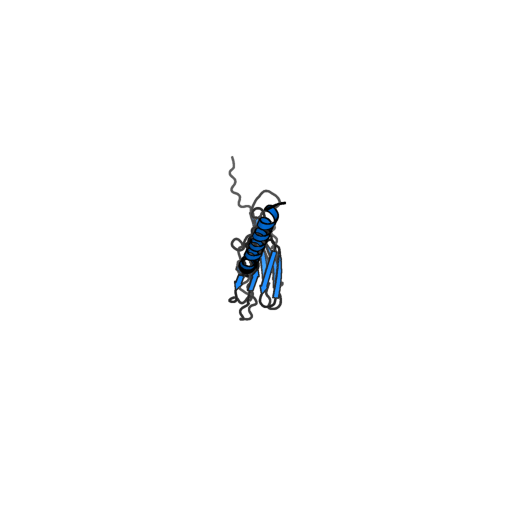69 N N . ASN A 1 99 ? 12.367 7.944 -0.742 1.00 95.75 99 ASN A N 1
ATOM 770 C CA . ASN A 1 99 ? 11.718 9.095 -1.380 1.00 95.75 99 ASN A CA 1
ATOM 771 C C . ASN A 1 99 ? 10.190 8.890 -1.503 1.00 95.75 99 ASN A C 1
ATOM 773 O O . ASN A 1 99 ? 9.638 8.880 -2.604 1.00 95.75 99 ASN A O 1
ATOM 777 N N . LEU A 1 100 ? 9.528 8.660 -0.362 1.00 96.25 100 LEU A N 1
ATOM 778 C CA . LEU A 1 100 ? 8.082 8.428 -0.274 1.00 96.25 100 LEU A CA 1
ATOM 779 C C . LEU A 1 100 ? 7.298 9.604 -0.860 1.00 96.25 100 LEU A C 1
ATOM 781 O O . LEU A 1 100 ? 7.631 10.761 -0.610 1.00 96.25 100 LEU A O 1
ATOM 785 N N . ASP A 1 101 ? 6.199 9.327 -1.557 1.00 95.00 101 ASP A N 1
ATOM 786 C CA . ASP A 1 101 ? 5.409 10.382 -2.211 1.00 95.00 101 ASP A CA 1
ATOM 787 C C . ASP A 1 101 ? 4.653 11.258 -1.194 1.00 95.00 101 ASP A C 1
ATOM 789 O O . ASP A 1 101 ? 4.175 12.350 -1.504 1.00 95.00 101 ASP A O 1
ATOM 793 N N . GLY A 1 102 ? 4.571 10.795 0.056 1.00 94.62 102 GLY A N 1
ATOM 794 C CA . GLY A 1 102 ? 3.931 11.510 1.150 1.00 94.62 102 GLY A CA 1
ATOM 795 C C . GLY A 1 102 ? 2.416 11.364 1.172 1.00 94.62 102 GLY A C 1
ATOM 796 O O . GLY A 1 102 ? 1.782 12.047 1.963 1.00 94.62 102 GLY A O 1
ATOM 797 N N . ASN A 1 103 ? 1.817 10.494 0.355 1.00 95.06 103 ASN A N 1
ATOM 798 C CA . ASN A 1 103 ? 0.380 10.212 0.341 1.00 95.06 103 ASN A CA 1
ATOM 799 C C . ASN A 1 103 ? 0.084 8.700 0.307 1.00 95.06 103 ASN A C 1
ATOM 801 O O . ASN A 1 103 ? 0.992 7.869 0.273 1.00 95.06 103 ASN A O 1
ATOM 805 N N . PHE A 1 104 ? -1.202 8.359 0.348 1.00 96.81 104 PHE A N 1
ATOM 806 C CA . PHE A 1 104 ? -1.704 7.006 0.124 1.00 96.81 104 PHE A CA 1
ATOM 807 C C . PHE A 1 104 ? -2.905 7.050 -0.823 1.00 96.81 104 PHE A C 1
ATOM 809 O O . PHE A 1 104 ? -3.563 8.085 -0.962 1.00 96.81 104 PHE A O 1
ATOM 816 N N . VAL A 1 105 ? -3.214 5.915 -1.444 1.00 96.81 105 VAL A N 1
ATOM 817 C CA . VAL A 1 105 ? -4.449 5.720 -2.210 1.00 96.81 105 VAL A CA 1
ATOM 818 C C . VAL A 1 105 ? -5.155 4.450 -1.756 1.00 96.81 105 VAL A C 1
ATOM 820 O O . VAL A 1 105 ? -4.515 3.510 -1.289 1.00 96.81 105 VAL A O 1
ATOM 823 N N . ILE A 1 106 ? -6.479 4.435 -1.892 1.00 97.38 106 ILE A N 1
ATOM 824 C CA . ILE A 1 106 ? -7.290 3.242 -1.653 1.00 97.38 106 ILE A CA 1
ATOM 825 C C . ILE A 1 106 ? -7.507 2.522 -2.972 1.00 97.38 106 ILE A C 1
ATOM 827 O O . ILE A 1 106 ? -7.825 3.149 -3.986 1.00 97.38 106 ILE A O 1
ATOM 831 N N . VAL A 1 107 ? -7.351 1.208 -2.944 1.00 97.25 107 VAL A N 1
ATOM 832 C CA . VAL A 1 107 ? -7.566 0.333 -4.090 1.00 97.25 107 VAL A CA 1
ATOM 833 C C . VAL A 1 107 ? -8.426 -0.857 -3.680 1.00 97.25 107 VAL A C 1
ATOM 835 O O . VAL A 1 107 ? -8.613 -1.113 -2.499 1.00 97.25 107 VAL A O 1
ATOM 838 N N . ASN A 1 108 ? -8.967 -1.558 -4.670 1.00 97.06 108 ASN A N 1
ATOM 839 C CA . ASN A 1 108 ? -9.657 -2.824 -4.469 1.00 97.06 108 ASN A CA 1
ATOM 840 C C . ASN A 1 108 ? -9.024 -3.840 -5.426 1.00 97.06 108 ASN A C 1
ATOM 842 O O . ASN A 1 108 ? -9.207 -3.747 -6.649 1.00 97.06 108 ASN A O 1
ATOM 846 N N . ILE A 1 109 ? -8.185 -4.718 -4.877 1.00 97.94 109 ILE A N 1
ATOM 847 C CA . ILE A 1 109 ? -7.409 -5.697 -5.646 1.00 97.94 109 ILE A CA 1
ATOM 848 C C . ILE A 1 109 ? -8.290 -6.856 -6.115 1.00 97.94 109 ILE A C 1
ATOM 850 O O . ILE A 1 109 ? -8.144 -7.302 -7.262 1.00 97.94 109 ILE A O 1
ATOM 854 N N . ASP A 1 110 ? -9.225 -7.303 -5.280 1.00 97.88 110 ASP A N 1
ATOM 855 C CA . ASP A 1 110 ? -10.212 -8.330 -5.602 1.00 97.88 110 ASP A CA 1
ATOM 856 C C . ASP A 1 110 ? -11.631 -7.851 -5.270 1.00 97.88 110 ASP A C 1
ATOM 858 O O . ASP A 1 110 ? -12.052 -7.791 -4.123 1.00 97.88 110 ASP A O 1
ATOM 862 N N . LYS A 1 111 ? -12.427 -7.573 -6.305 1.00 96.31 111 LYS A N 1
ATOM 863 C CA . LYS A 1 111 ? -13.803 -7.077 -6.139 1.00 96.31 111 LYS A CA 1
ATOM 864 C C . LYS A 1 111 ? -14.767 -8.140 -5.627 1.00 96.31 111 LYS A C 1
ATOM 866 O O . LYS A 1 111 ? -15.946 -7.843 -5.431 1.00 96.31 111 LYS A O 1
ATOM 871 N N . THR A 1 112 ? -14.316 -9.387 -5.537 1.00 95.88 112 THR A N 1
ATOM 872 C CA . THR A 1 112 ? -15.110 -10.505 -5.032 1.00 95.88 112 THR A CA 1
ATOM 873 C C . THR A 1 112 ? -14.893 -10.748 -3.546 1.00 95.88 112 THR A C 1
ATOM 875 O O . THR A 1 112 ? -15.719 -11.428 -2.930 1.00 95.88 112 THR A O 1
ATOM 878 N N . ASP A 1 113 ? -13.831 -10.177 -2.970 1.00 95.25 113 ASP A N 1
ATOM 879 C CA . ASP A 1 113 ? -13.667 -10.103 -1.530 1.00 95.25 113 ASP A CA 1
ATOM 880 C C . ASP A 1 113 ? -14.278 -8.808 -0.972 1.00 95.25 113 ASP A C 1
ATOM 882 O O . ASP A 1 113 ? -14.920 -8.022 -1.675 1.00 95.25 113 ASP A O 1
ATOM 886 N N . LYS A 1 114 ? -14.182 -8.663 0.347 1.00 95.44 114 LYS A N 1
ATOM 887 C CA . LYS A 1 114 ? -14.797 -7.561 1.085 1.00 95.44 114 LYS A CA 1
ATOM 888 C C . LYS A 1 114 ? -13.818 -6.426 1.392 1.00 95.44 114 LYS A C 1
ATOM 890 O O . LYS A 1 114 ? -14.221 -5.446 2.009 1.00 95.44 114 LYS A O 1
ATOM 895 N N . PHE A 1 115 ? -12.552 -6.571 1.015 1.00 97.50 115 PHE A N 1
ATOM 896 C CA . PHE A 1 115 ? -11.480 -5.703 1.463 1.00 97.50 115 PHE A CA 1
ATOM 897 C C . PHE A 1 115 ? -11.246 -4.545 0.491 1.00 97.50 115 PHE A C 1
ATOM 899 O O . PHE A 1 115 ? -11.474 -4.622 -0.718 1.00 97.50 115 PHE A O 1
ATOM 906 N N . ASN A 1 116 ? -10.785 -3.429 1.047 1.00 97.38 116 ASN A N 1
ATOM 907 C CA . ASN A 1 116 ? -10.132 -2.377 0.284 1.00 97.38 116 ASN A CA 1
ATOM 908 C C . ASN A 1 116 ? -8.725 -2.184 0.851 1.00 97.38 116 ASN A C 1
ATOM 910 O O . ASN A 1 116 ? -8.530 -2.058 2.061 1.00 97.38 116 ASN A O 1
ATOM 914 N N . GLU A 1 117 ? -7.729 -2.142 -0.024 1.00 98.06 117 GLU A N 1
ATOM 915 C CA . GLU A 1 117 ? -6.332 -2.034 0.364 1.00 98.06 117 GLU A CA 1
ATOM 916 C C . GLU A 1 117 ? -5.832 -0.593 0.336 1.00 98.06 117 GLU A C 1
ATOM 918 O O . GLU A 1 117 ? -6.302 0.268 -0.412 1.00 98.06 117 GLU A O 1
ATOM 923 N N . ILE A 1 118 ? -4.794 -0.349 1.129 1.00 98.31 118 ILE A N 1
ATOM 924 C CA . ILE A 1 118 ? -4.070 0.915 1.181 1.00 98.31 118 ILE A CA 1
ATOM 925 C C . ILE A 1 118 ? -2.762 0.741 0.413 1.00 98.31 118 ILE A C 1
ATOM 927 O O . ILE A 1 118 ? -1.929 -0.096 0.769 1.00 98.31 118 ILE A O 1
ATOM 931 N N . ALA A 1 119 ? -2.564 1.555 -0.618 1.00 98.25 119 ALA A N 1
ATOM 932 C CA . ALA A 1 119 ? -1.347 1.594 -1.414 1.00 98.25 119 ALA A CA 1
ATOM 933 C C . ALA A 1 119 ? -0.540 2.861 -1.096 1.00 98.25 119 ALA A C 1
ATOM 935 O O . ALA A 1 119 ? -1.054 3.979 -1.171 1.00 98.25 119 ALA A O 1
ATOM 936 N N . ILE A 1 120 ? 0.733 2.681 -0.744 1.00 98.12 120 ILE A N 1
ATOM 937 C CA . ILE A 1 120 ? 1.675 3.757 -0.408 1.00 98.12 120 ILE A CA 1
ATOM 938 C C . ILE A 1 120 ? 2.828 3.696 -1.402 1.00 98.12 120 ILE A C 1
ATOM 940 O O . ILE A 1 120 ? 3.558 2.701 -1.450 1.00 98.12 120 ILE A O 1
ATOM 944 N N . SER A 1 121 ? 2.970 4.748 -2.203 1.00 97.44 121 SER A N 1
ATOM 945 C CA . SER A 1 121 ? 3.977 4.830 -3.257 1.00 97.44 121 SER A CA 1
ATOM 946 C C . SER A 1 121 ? 5.231 5.570 -2.807 1.00 97.44 121 SER A C 1
ATOM 948 O O . SER A 1 121 ? 5.211 6.461 -1.953 1.00 97.44 121 SER A O 1
ATOM 950 N N . GLU A 1 122 ? 6.340 5.168 -3.405 1.00 96.56 122 GLU A N 1
ATOM 951 C CA . GLU A 1 122 ? 7.619 5.841 -3.307 1.00 96.56 122 GLU A CA 1
ATOM 952 C C . GLU A 1 122 ? 8.198 6.016 -4.705 1.00 96.56 122 GLU A C 1
ATOM 954 O O . GLU A 1 122 ? 8.036 5.157 -5.579 1.00 96.56 122 GLU A O 1
ATOM 959 N N . SER A 1 123 ? 8.919 7.112 -4.890 1.00 94.69 123 SER A N 1
ATOM 960 C CA . SER A 1 123 ? 9.585 7.405 -6.153 1.00 94.69 123 SER A CA 1
ATOM 961 C C . SER A 1 123 ? 10.905 6.634 -6.314 1.00 94.69 123 SER A C 1
ATOM 963 O O . SER A 1 123 ? 11.378 6.443 -7.438 1.00 94.69 123 SER A O 1
ATOM 965 N N . GLY A 1 124 ? 11.502 6.190 -5.201 1.00 89.56 124 GLY A N 1
ATOM 966 C CA . GLY A 1 124 ? 12.773 5.473 -5.172 1.00 89.56 124 GLY A CA 1
ATOM 967 C C . GLY A 1 124 ? 13.962 6.301 -5.689 1.00 89.56 124 GLY A C 1
ATOM 968 O O . GLY A 1 124 ? 13.812 7.425 -6.187 1.00 89.56 124 GLY A O 1
ATOM 969 N N . PRO A 1 125 ? 15.192 5.776 -5.588 1.00 84.69 125 PRO A N 1
ATOM 970 C CA . PRO A 1 125 ? 16.359 6.380 -6.211 1.00 84.69 125 PRO A CA 1
ATOM 971 C C . PRO A 1 125 ? 16.303 6.180 -7.729 1.00 84.69 125 PRO A C 1
ATOM 973 O O . PRO A 1 125 ? 16.014 5.096 -8.218 1.00 84.69 125 PRO A O 1
ATOM 976 N N . SER A 1 126 ? 16.641 7.218 -8.499 1.00 84.81 126 SER A N 1
ATOM 977 C CA . SER A 1 126 ? 16.752 7.127 -9.969 1.00 84.81 126 SER A CA 1
ATOM 978 C C . SER A 1 126 ? 15.501 6.568 -10.671 1.00 84.81 126 SER A C 1
ATOM 980 O O . SER A 1 126 ? 15.621 5.806 -11.632 1.00 84.81 126 SER A O 1
ATOM 982 N N . SER A 1 127 ? 14.311 6.960 -10.199 1.00 82.44 127 SER A N 1
ATOM 983 C CA . SER A 1 127 ? 13.011 6.524 -10.740 1.00 82.44 127 SER A CA 1
ATOM 984 C C . SER A 1 127 ? 12.734 5.023 -10.585 1.00 82.44 127 SER A C 1
ATOM 986 O O . SER A 1 127 ? 12.027 4.426 -11.400 1.00 82.44 127 SER A O 1
ATOM 988 N N . ASP A 1 128 ? 13.276 4.407 -9.534 1.00 89.06 128 ASP A N 1
ATOM 989 C CA . ASP A 1 128 ? 12.936 3.047 -9.115 1.00 89.06 128 ASP A CA 1
ATOM 990 C C . ASP A 1 128 ? 11.687 3.028 -8.233 1.00 89.06 128 ASP A C 1
ATOM 992 O O . ASP A 1 128 ? 11.725 2.598 -7.083 1.00 89.06 128 ASP A O 1
ATOM 996 N N . GLU A 1 129 ? 10.573 3.489 -8.802 1.00 94.81 129 GLU A N 1
ATOM 997 C CA . GLU A 1 129 ? 9.302 3.595 -8.092 1.00 94.81 129 GLU A CA 1
ATOM 998 C C . GLU A 1 129 ? 8.862 2.240 -7.533 1.00 94.81 129 GLU A C 1
ATOM 1000 O O . GLU A 1 129 ? 8.987 1.198 -8.192 1.00 94.81 129 GLU A O 1
ATOM 1005 N N . GLN A 1 130 ? 8.281 2.251 -6.340 1.00 96.94 130 GLN A N 1
ATOM 1006 C CA . GLN A 1 130 ? 7.668 1.075 -5.738 1.00 96.94 130 GLN A CA 1
ATOM 1007 C C . GLN A 1 130 ? 6.390 1.457 -5.003 1.00 96.94 130 GLN A C 1
ATOM 1009 O O . GLN A 1 130 ? 6.214 2.590 -4.568 1.00 96.94 130 GLN A O 1
ATOM 1014 N N . THR A 1 131 ? 5.504 0.486 -4.816 1.00 98.06 131 THR A N 1
ATOM 1015 C CA . THR A 1 131 ? 4.283 0.668 -4.031 1.00 98.06 131 THR A CA 1
ATOM 1016 C C . THR A 1 131 ? 4.127 -0.475 -3.045 1.00 98.06 131 THR A C 1
ATOM 1018 O O . THR A 1 131 ? 4.159 -1.647 -3.429 1.00 98.06 131 THR A O 1
ATOM 1021 N N . ALA A 1 132 ? 3.992 -0.119 -1.770 1.00 98.19 132 ALA A N 1
ATOM 1022 C CA . ALA A 1 132 ? 3.691 -1.023 -0.670 1.00 98.19 132 ALA A CA 1
ATOM 1023 C C . ALA A 1 132 ? 2.174 -1.107 -0.466 1.00 98.19 132 ALA A C 1
ATOM 1025 O O . ALA A 1 132 ? 1.500 -0.078 -0.462 1.00 98.19 132 ALA A O 1
ATOM 1026 N N . PHE A 1 133 ? 1.659 -2.319 -0.265 1.00 98.50 133 PHE A N 1
ATOM 1027 C CA . PHE A 1 133 ? 0.235 -2.572 -0.046 1.00 98.50 133 PHE A CA 1
ATOM 1028 C C . PHE A 1 133 ? -0.024 -3.063 1.377 1.00 98.50 133 PHE A C 1
ATOM 1030 O O . PHE A 1 133 ? 0.746 -3.865 1.919 1.00 98.50 133 PHE A O 1
ATOM 1037 N N . TYR A 1 134 ? -1.120 -2.593 1.963 1.00 98.44 134 TYR A N 1
ATOM 1038 C CA . TYR A 1 134 ? -1.590 -2.967 3.292 1.00 98.44 134 TYR A CA 1
ATOM 1039 C C . TYR A 1 134 ? -3.082 -3.307 3.255 1.00 98.44 134 TYR A C 1
ATOM 1041 O O . TYR A 1 134 ? -3.861 -2.581 2.644 1.00 98.44 134 TYR A O 1
ATOM 1049 N N . CYS A 1 135 ? -3.466 -4.368 3.960 1.00 97.75 135 CYS A N 1
ATOM 1050 C CA . CYS A 1 135 ? -4.855 -4.745 4.219 1.00 97.75 135 CYS A CA 1
ATOM 1051 C C . CYS A 1 135 ? -5.164 -4.517 5.702 1.00 97.75 135 CYS A C 1
ATOM 1053 O O . CYS A 1 135 ? -4.303 -4.767 6.547 1.00 97.75 135 CYS A O 1
ATOM 1055 N N . TYR A 1 136 ? -6.370 -4.060 6.024 1.00 97.94 136 TYR A N 1
ATOM 1056 C CA . TYR A 1 136 ? -6.886 -4.026 7.391 1.00 97.94 136 TYR A CA 1
ATOM 1057 C C . TYR A 1 136 ? -7.975 -5.091 7.520 1.00 97.94 136 TYR A C 1
ATOM 1059 O O . TYR A 1 136 ? -8.858 -5.151 6.674 1.00 97.94 136 TYR A O 1
ATOM 1067 N N . ASP A 1 137 ? -7.887 -5.955 8.531 1.00 96.00 137 ASP A N 1
ATOM 1068 C CA . ASP A 1 137 ? -8.811 -7.089 8.708 1.00 96.00 137 ASP A CA 1
ATOM 1069 C C . ASP A 1 137 ? -9.825 -6.901 9.853 1.00 96.00 137 ASP A C 1
ATOM 1071 O O . ASP A 1 137 ? -10.469 -7.862 10.282 1.00 96.00 137 ASP A O 1
ATOM 1075 N N . GLY A 1 138 ? -9.919 -5.676 10.379 1.00 96.50 138 GLY A N 1
ATOM 1076 C CA . GLY A 1 138 ? -10.701 -5.336 11.569 1.00 96.50 138 GLY A CA 1
ATOM 1077 C C . GLY A 1 138 ? -9.911 -5.414 12.879 1.00 96.50 138 GLY A C 1
ATOM 1078 O O . GLY A 1 138 ? -10.359 -4.899 13.905 1.00 96.50 138 GLY A O 1
ATOM 1079 N N . GLN A 1 139 ? -8.725 -6.033 12.873 1.00 96.81 139 GLN A N 1
ATOM 1080 C CA . GLN A 1 139 ? -7.898 -6.243 14.067 1.00 96.81 139 GLN A CA 1
ATOM 1081 C C . GLN A 1 139 ? -6.450 -5.785 13.885 1.00 96.81 139 GLN A C 1
ATOM 1083 O O . GLN A 1 139 ? -5.861 -5.233 14.817 1.00 96.81 139 GLN A O 1
ATOM 1088 N N . GLU A 1 140 ? -5.869 -5.990 12.706 1.00 97.19 140 GLU A N 1
ATOM 1089 C CA . GLU A 1 140 ? -4.482 -5.666 12.402 1.00 97.19 140 GLU A CA 1
ATOM 1090 C C . GLU A 1 140 ? -4.284 -5.078 10.997 1.00 97.19 140 GLU A C 1
ATOM 1092 O O . GLU A 1 140 ? -5.126 -5.186 10.108 1.00 97.19 140 GLU A O 1
ATOM 1097 N N . LEU A 1 141 ? -3.136 -4.416 10.805 1.00 97.88 141 LEU A N 1
ATOM 1098 C CA . LEU A 1 141 ? -2.669 -3.938 9.504 1.00 97.88 141 LEU A CA 1
ATOM 1099 C C . LEU A 1 141 ? -1.661 -4.934 8.926 1.00 97.88 141 LEU A C 1
ATOM 1101 O O . LEU A 1 141 ? -0.510 -5.010 9.363 1.00 97.88 141 LEU A O 1
ATOM 1105 N N . ILE A 1 142 ? -2.082 -5.665 7.901 1.00 97.25 142 ILE A N 1
ATOM 1106 C CA . ILE A 1 142 ? -1.323 -6.721 7.241 1.00 97.25 142 ILE A CA 1
ATOM 1107 C C . ILE A 1 142 ? -0.535 -6.120 6.075 1.00 97.25 142 ILE A C 1
ATOM 1109 O O . ILE A 1 142 ? -1.107 -5.715 5.067 1.00 97.25 142 ILE A O 1
ATOM 1113 N N . PHE A 1 143 ? 0.798 -6.116 6.160 1.00 97.94 143 PHE A N 1
ATOM 1114 C CA . PHE A 1 143 ? 1.647 -5.768 5.013 1.00 97.94 143 PHE A CA 1
ATOM 1115 C C . PHE A 1 143 ? 1.567 -6.856 3.935 1.00 97.94 143 PHE A C 1
ATOM 1117 O O . PHE A 1 143 ? 2.007 -7.985 4.164 1.00 97.94 143 PHE A O 1
ATOM 1124 N N . MET A 1 144 ? 1.030 -6.535 2.764 1.00 98.19 144 MET A N 1
ATOM 1125 C CA . MET A 1 144 ? 0.728 -7.507 1.708 1.00 98.19 144 MET A CA 1
ATOM 1126 C C . MET A 1 144 ? 1.924 -7.776 0.794 1.00 98.19 144 MET A C 1
ATOM 1128 O O . MET A 1 144 ? 2.021 -8.838 0.184 1.00 98.19 144 MET A O 1
ATOM 1132 N N . GLY A 1 145 ? 2.845 -6.820 0.702 1.00 97.75 145 GLY A N 1
ATOM 1133 C CA . GLY A 1 145 ? 3.996 -6.880 -0.184 1.00 97.75 145 GLY A CA 1
ATOM 1134 C C . GLY A 1 145 ? 4.272 -5.535 -0.841 1.00 97.75 145 GLY A C 1
ATOM 1135 O O . GLY A 1 145 ? 3.560 -4.551 -0.631 1.00 97.75 145 GLY A O 1
ATOM 1136 N N . LYS A 1 146 ? 5.336 -5.505 -1.641 1.00 96.75 146 LYS A N 1
ATOM 1137 C CA . LYS A 1 146 ? 5.784 -4.318 -2.364 1.00 96.75 146 LYS A CA 1
ATOM 1138 C C . LYS A 1 146 ? 6.096 -4.695 -3.803 1.00 96.75 146 LYS A C 1
ATOM 1140 O O . LYS A 1 146 ? 6.786 -5.687 -4.034 1.00 96.75 146 LYS A O 1
ATOM 1145 N N . VAL A 1 147 ? 5.592 -3.919 -4.755 1.00 97.12 147 VAL A N 1
ATOM 1146 C CA . VAL A 1 147 ? 5.784 -4.165 -6.194 1.00 97.12 147 VAL A CA 1
ATOM 1147 C C . VAL A 1 147 ? 6.392 -2.937 -6.866 1.00 97.12 147 VAL A C 1
ATOM 1149 O O . VAL A 1 147 ? 6.337 -1.839 -6.316 1.00 97.12 147 VAL A O 1
ATOM 1152 N N . GLN A 1 148 ? 6.994 -3.117 -8.043 1.00 95.81 148 GLN A N 1
ATOM 1153 C CA . GLN A 1 148 ? 7.598 -2.009 -8.786 1.00 95.81 148 GLN A CA 1
ATOM 1154 C C . GLN A 1 148 ? 6.539 -1.158 -9.511 1.00 95.81 148 GLN A C 1
ATOM 1156 O O . GLN A 1 148 ? 5.627 -1.695 -10.141 1.00 95.81 148 GLN A O 1
ATOM 1161 N N . GLY A 1 149 ? 6.720 0.160 -9.463 1.00 94.88 149 GLY A N 1
ATOM 1162 C CA . GLY A 1 149 ? 5.834 1.179 -10.021 1.00 94.88 149 GLY A CA 1
ATOM 1163 C C . GLY A 1 149 ? 5.130 2.001 -8.941 1.00 94.88 149 GLY A C 1
ATOM 1164 O O . GLY A 1 149 ? 4.899 1.527 -7.826 1.00 94.88 149 GLY A O 1
ATOM 1165 N N . SER A 1 150 ? 4.764 3.234 -9.281 1.00 93.81 150 SER A N 1
ATOM 1166 C CA . SER A 1 150 ? 3.808 4.036 -8.511 1.00 93.81 150 SER A CA 1
ATOM 1167 C C . SER A 1 150 ? 2.387 3.481 -8.631 1.00 93.81 150 SER A C 1
ATOM 1169 O O . SER A 1 150 ? 2.043 2.807 -9.609 1.00 93.81 150 SER A O 1
ATOM 1171 N N . SER A 1 151 ? 1.529 3.817 -7.670 1.00 91.69 151 SER A N 1
ATOM 1172 C CA . SER A 1 151 ? 0.121 3.401 -7.614 1.00 91.69 151 SER A CA 1
ATOM 1173 C C . SER A 1 151 ? -0.682 3.787 -8.862 1.00 91.69 151 SER A C 1
ATOM 1175 O O . SER A 1 151 ? -1.612 3.078 -9.231 1.00 91.69 151 SER A O 1
ATOM 1177 N N . ASN A 1 152 ? -0.279 4.849 -9.566 1.00 89.56 152 ASN A N 1
ATOM 1178 C CA . ASN A 1 152 ? -0.887 5.275 -10.832 1.00 89.56 152 ASN A CA 1
ATOM 1179 C C . ASN A 1 152 ? -0.443 4.442 -12.049 1.00 89.56 152 ASN A C 1
ATOM 1181 O O . ASN A 1 152 ? -1.107 4.462 -13.085 1.00 89.56 152 ASN A O 1
ATOM 1185 N N . SER A 1 153 ? 0.700 3.756 -11.961 1.00 92.00 153 SER A N 1
ATOM 1186 C CA . SER A 1 153 ? 1.279 2.968 -13.060 1.00 92.00 153 SER A CA 1
ATOM 1187 C C . SER A 1 153 ? 0.973 1.471 -12.956 1.00 92.00 153 SER A C 1
ATOM 1189 O O . SER A 1 153 ? 0.957 0.765 -13.970 1.00 92.00 153 SER A O 1
ATOM 1191 N N . ILE A 1 154 ? 0.721 0.989 -11.738 1.00 96.19 154 ILE A N 1
ATOM 1192 C CA . ILE A 1 154 ? 0.362 -0.398 -11.451 1.00 96.19 154 ILE A CA 1
ATOM 1193 C C . ILE A 1 154 ? -1.071 -0.659 -11.918 1.00 96.19 154 ILE A C 1
ATOM 1195 O O . ILE A 1 154 ? -1.988 0.110 -11.636 1.00 96.19 154 ILE A O 1
ATOM 1199 N N . LYS A 1 155 ? -1.286 -1.778 -12.618 1.00 97.38 155 LYS A N 1
ATOM 1200 C CA . LYS A 1 155 ? -2.628 -2.175 -13.057 1.00 97.38 155 LYS A CA 1
ATOM 1201 C C . LYS A 1 155 ? -3.252 -3.087 -12.014 1.00 97.38 155 LYS A C 1
ATOM 1203 O O . LYS A 1 155 ? -2.747 -4.183 -11.778 1.00 97.38 155 LYS A O 1
ATOM 1208 N N . ILE A 1 156 ? -4.369 -2.656 -11.450 1.00 97.06 156 ILE A N 1
ATOM 1209 C CA . ILE A 1 156 ? -5.192 -3.458 -10.547 1.00 97.06 156 ILE A CA 1
ATOM 1210 C C . ILE A 1 156 ? -6.405 -3.936 -11.335 1.00 97.06 156 ILE A C 1
ATOM 1212 O O . ILE A 1 156 ? -7.182 -3.123 -11.838 1.00 97.06 156 ILE A O 1
ATOM 1216 N N . LEU A 1 157 ? -6.524 -5.251 -11.513 1.00 96.50 157 LEU A N 1
ATOM 1217 C CA . LEU A 1 157 ? -7.532 -5.828 -12.405 1.00 96.50 157 LEU A CA 1
ATOM 1218 C C . LEU A 1 157 ? -8.885 -6.056 -11.710 1.00 96.50 157 LEU A C 1
ATOM 1220 O O . LEU A 1 157 ? -9.915 -6.087 -12.385 1.00 96.50 157 LEU A O 1
ATOM 1224 N N . GLY A 1 158 ? -8.900 -6.149 -10.376 1.00 96.38 158 GLY A N 1
ATOM 1225 C CA . GLY A 1 158 ? -10.110 -6.376 -9.581 1.00 96.38 158 GLY A CA 1
ATOM 1226 C C . GLY A 1 158 ? -10.555 -7.840 -9.513 1.00 96.38 158 GLY A C 1
ATOM 1227 O O . GLY A 1 158 ? -11.658 -8.103 -9.051 1.00 96.38 158 GLY A O 1
ATOM 1228 N N . ASP A 1 159 ? -9.739 -8.776 -10.000 1.00 97.06 159 ASP A N 1
ATOM 1229 C CA . ASP A 1 159 ? -9.930 -10.232 -9.918 1.00 97.06 159 ASP A CA 1
ATOM 1230 C C . ASP A 1 159 ? -8.842 -10.901 -9.052 1.00 97.06 159 ASP A C 1
ATOM 1232 O O . ASP A 1 159 ? -8.452 -12.044 -9.301 1.00 97.06 159 ASP A O 1
ATOM 1236 N N . GLY A 1 160 ? -8.271 -10.149 -8.104 1.00 96.88 160 GLY A N 1
ATOM 1237 C CA . GLY A 1 160 ? -7.149 -10.589 -7.279 1.00 96.88 160 GLY A CA 1
ATOM 1238 C C . GLY A 1 160 ? -5.789 -10.475 -7.970 1.00 96.88 160 GLY A C 1
ATOM 1239 O O . GLY A 1 160 ? -4.797 -10.977 -7.441 1.00 96.88 160 GLY A O 1
ATOM 1240 N N . LYS A 1 161 ? -5.707 -9.835 -9.147 1.00 97.56 161 LYS A N 1
ATOM 1241 C CA . LYS A 1 161 ? -4.449 -9.663 -9.887 1.00 97.56 161 LYS A CA 1
ATOM 1242 C C . LYS A 1 161 ? -3.947 -8.229 -9.920 1.00 97.56 161 LYS A C 1
ATOM 1244 O O . LYS A 1 161 ? -4.687 -7.276 -10.184 1.00 97.56 161 LYS A O 1
ATOM 1249 N N . VAL A 1 162 ? -2.631 -8.118 -9.777 1.00 98.06 162 VAL A N 1
ATOM 1250 C CA . VAL A 1 162 ? -1.873 -6.873 -9.908 1.00 98.06 162 VAL A CA 1
ATOM 1251 C C . VAL A 1 162 ? -0.797 -7.060 -10.973 1.00 98.06 162 VAL A C 1
ATOM 1253 O O . VAL A 1 162 ? -0.073 -8.052 -10.951 1.00 98.06 162 VAL A O 1
ATOM 1256 N N . ILE A 1 163 ? -0.671 -6.120 -11.910 1.00 97.19 163 ILE A N 1
ATOM 1257 C CA . ILE A 1 163 ? 0.407 -6.112 -12.908 1.00 97.19 163 ILE A CA 1
ATOM 1258 C C . ILE A 1 163 ? 1.308 -4.907 -12.651 1.00 97.19 163 ILE A C 1
ATOM 1260 O O . ILE A 1 163 ? 0.906 -3.758 -12.847 1.00 97.19 163 ILE A O 1
ATOM 1264 N N . ALA A 1 164 ? 2.538 -5.196 -12.239 1.00 95.88 164 ALA A N 1
ATOM 1265 C CA . ALA A 1 164 ? 3.604 -4.226 -12.042 1.00 95.88 164 ALA A CA 1
ATOM 1266 C C . ALA A 1 164 ? 4.449 -4.067 -13.313 1.00 95.88 164 ALA A C 1
ATOM 1268 O O . ALA A 1 164 ? 4.534 -4.983 -14.136 1.00 95.88 164 ALA A O 1
ATOM 1269 N N . ASN A 1 165 ? 5.120 -2.924 -13.458 1.00 90.44 165 ASN A N 1
ATOM 1270 C CA . ASN A 1 165 ? 6.092 -2.708 -14.527 1.00 90.44 165 ASN A CA 1
ATOM 1271 C C . ASN A 1 165 ? 7.518 -2.825 -13.968 1.00 90.44 165 ASN A C 1
ATOM 1273 O O . ASN A 1 165 ? 8.039 -1.899 -13.346 1.00 90.44 165 ASN A O 1
ATOM 1277 N N . LYS A 1 166 ? 8.143 -3.988 -14.155 1.00 90.62 166 LYS A N 1
ATOM 1278 C CA . LYS A 1 166 ? 9.434 -4.332 -13.558 1.00 90.62 166 LYS A CA 1
ATOM 1279 C C . LYS A 1 166 ? 10.584 -3.968 -14.492 1.00 90.62 166 LYS A C 1
ATOM 1281 O O . LYS A 1 166 ? 10.584 -4.339 -15.665 1.00 90.62 166 LYS A O 1
ATOM 1286 N N . ARG A 1 167 ? 11.619 -3.314 -13.956 1.00 88.62 167 ARG A N 1
ATOM 1287 C CA . ARG A 1 167 ? 12.900 -3.130 -14.655 1.00 88.62 167 ARG A CA 1
ATOM 1288 C C . ARG A 1 167 ? 13.685 -4.445 -14.645 1.00 88.62 167 ARG A C 1
ATOM 1290 O O . ARG A 1 167 ? 13.939 -5.018 -13.584 1.00 88.62 167 ARG A O 1
ATOM 1297 N N . GLY A 1 168 ? 14.106 -4.905 -15.818 1.00 85.69 168 GLY A N 1
ATOM 1298 C CA . GLY A 1 168 ? 15.011 -6.042 -15.969 1.00 85.69 168 GLY A CA 1
ATOM 1299 C C . GLY A 1 168 ? 16.356 -5.801 -15.280 1.00 85.69 168 GLY A C 1
ATOM 1300 O O . GLY A 1 168 ? 16.903 -4.705 -15.343 1.00 85.69 168 GLY A O 1
ATOM 1301 N N . GLN A 1 169 ? 16.888 -6.831 -14.614 1.00 80.88 169 GLN A N 1
ATOM 1302 C CA . GLN A 1 169 ? 18.126 -6.732 -13.822 1.00 80.88 169 GLN A CA 1
ATOM 1303 C C . GLN A 1 169 ? 19.351 -7.402 -14.465 1.00 80.88 169 GLN A C 1
ATOM 1305 O O . GLN A 1 169 ? 20.458 -7.220 -13.975 1.00 80.88 169 GLN A O 1
ATOM 1310 N N . ILE A 1 170 ? 19.175 -8.194 -15.531 1.00 74.69 170 ILE A N 1
ATOM 1311 C CA . ILE A 1 170 ? 20.241 -9.074 -16.050 1.00 74.69 170 ILE A CA 1
ATOM 1312 C C . ILE A 1 170 ? 20.908 -8.504 -17.311 1.00 74.69 170 ILE A C 1
ATOM 1314 O O . ILE A 1 170 ? 22.131 -8.456 -17.394 1.00 74.69 170 ILE A O 1
ATOM 1318 N N . LEU A 1 171 ? 20.129 -8.068 -18.306 1.00 71.31 171 LEU A N 1
ATOM 1319 C CA . LEU A 1 171 ? 20.641 -7.612 -19.604 1.00 71.31 171 LEU A CA 1
ATOM 1320 C C . LEU A 1 171 ? 19.924 -6.337 -20.032 1.00 71.31 171 LEU A C 1
ATOM 1322 O O . LEU A 1 171 ? 18.761 -6.420 -20.414 1.00 71.31 171 LEU A O 1
ATOM 1326 N N . GLN A 1 172 ? 20.647 -5.211 -20.015 1.00 73.31 172 GLN A N 1
ATOM 1327 C CA . GLN A 1 172 ? 20.214 -3.854 -20.390 1.00 73.31 172 GLN A CA 1
ATOM 1328 C C . GLN A 1 172 ? 19.007 -3.301 -19.607 1.00 73.31 172 GLN A C 1
ATOM 1330 O O . GLN A 1 172 ? 18.319 -4.024 -18.891 1.00 73.31 172 GLN A O 1
ATOM 1335 N N . THR A 1 173 ? 18.738 -1.998 -19.732 1.00 80.75 173 THR A N 1
ATOM 1336 C CA . THR A 1 173 ? 17.523 -1.394 -19.166 1.00 80.75 173 THR A CA 1
ATOM 1337 C C . THR A 1 173 ? 16.350 -1.687 -20.092 1.00 80.75 173 THR A C 1
ATOM 1339 O O . THR A 1 173 ? 16.192 -1.060 -21.138 1.00 80.75 173 THR A O 1
ATOM 1342 N N . TRP A 1 174 ? 15.527 -2.653 -19.709 1.00 86.31 174 TRP A N 1
ATOM 1343 C CA . TRP A 1 174 ? 14.234 -2.928 -20.329 1.00 86.31 174 TRP A CA 1
ATOM 1344 C C . TRP A 1 174 ? 13.196 -3.146 -19.235 1.00 86.31 174 TRP A C 1
ATOM 1346 O O . TRP A 1 174 ? 13.532 -3.333 -18.066 1.00 86.31 174 TRP A O 1
ATOM 1356 N N . PHE A 1 175 ? 11.933 -3.087 -19.626 1.00 87.44 175 PHE A N 1
ATOM 1357 C CA . PHE A 1 175 ? 10.795 -3.119 -18.726 1.00 87.44 175 PHE A CA 1
ATOM 1358 C C . PHE A 1 175 ? 9.828 -4.208 -19.177 1.00 87.44 175 PHE A C 1
ATOM 1360 O O . PHE A 1 175 ? 9.636 -4.396 -20.383 1.00 87.44 175 PHE A O 1
ATOM 1367 N N . TYR A 1 176 ? 9.249 -4.933 -18.225 1.00 90.12 176 TYR A N 1
ATOM 1368 C CA . TYR A 1 176 ? 8.293 -6.001 -18.494 1.00 90.12 176 TYR A CA 1
ATOM 1369 C C . TYR A 1 176 ? 7.166 -6.030 -17.471 1.00 90.12 176 TYR A C 1
ATOM 1371 O O . TYR A 1 176 ? 7.311 -5.576 -16.339 1.00 90.12 176 TYR A O 1
ATOM 1379 N N . GLU A 1 177 ? 6.037 -6.595 -17.886 1.00 93.44 177 GLU A N 1
ATOM 1380 C CA . GLU A 1 177 ? 4.898 -6.812 -17.004 1.00 93.44 177 GLU A CA 1
ATOM 1381 C C . GLU A 1 177 ? 5.183 -7.978 -16.054 1.00 93.44 177 GLU A C 1
ATOM 1383 O O . GLU A 1 177 ? 5.470 -9.103 -16.474 1.00 93.44 177 GLU A O 1
ATOM 1388 N N . GLU A 1 178 ? 5.110 -7.702 -14.758 1.00 94.62 178 GLU A N 1
ATOM 1389 C CA . GLU A 1 178 ? 5.260 -8.685 -13.698 1.00 94.62 178 GLU A CA 1
ATOM 1390 C C . GLU A 1 178 ? 3.909 -8.856 -12.993 1.00 94.62 178 GLU A C 1
ATOM 1392 O O . GLU A 1 178 ? 3.482 -7.956 -12.266 1.00 94.62 178 GLU A O 1
ATOM 1397 N N . PRO A 1 179 ? 3.197 -9.966 -13.244 1.00 96.94 179 PRO A N 1
ATOM 1398 C CA . PRO A 1 179 ? 1.913 -10.229 -12.636 1.00 96.94 179 PRO A CA 1
ATOM 1399 C C . PRO A 1 179 ? 2.076 -10.858 -11.249 1.00 96.94 179 PRO A C 1
ATOM 1401 O O . PRO A 1 179 ? 2.962 -11.683 -11.004 1.00 96.94 179 PRO A O 1
ATOM 1404 N N . TYR A 1 180 ? 1.166 -10.484 -10.363 1.00 98.31 180 TYR A N 1
ATOM 1405 C CA . TYR A 1 180 ? 1.035 -10.964 -8.998 1.00 98.31 180 TYR A CA 1
ATOM 1406 C C . TYR A 1 180 ? -0.400 -11.436 -8.778 1.00 98.31 180 TYR A C 1
ATOM 1408 O O . TYR A 1 180 ? -1.335 -10.827 -9.303 1.00 98.31 180 TYR A O 1
ATOM 1416 N N . ASN A 1 181 ? -0.561 -12.491 -7.985 1.00 97.81 181 ASN A N 1
ATOM 1417 C CA . ASN A 1 181 ? -1.852 -12.914 -7.453 1.00 97.81 181 ASN A CA 1
ATOM 1418 C C . ASN A 1 181 ? -1.940 -12.556 -5.972 1.00 97.81 181 ASN A C 1
ATOM 1420 O O . ASN A 1 181 ? -0.959 -12.679 -5.233 1.00 97.81 181 ASN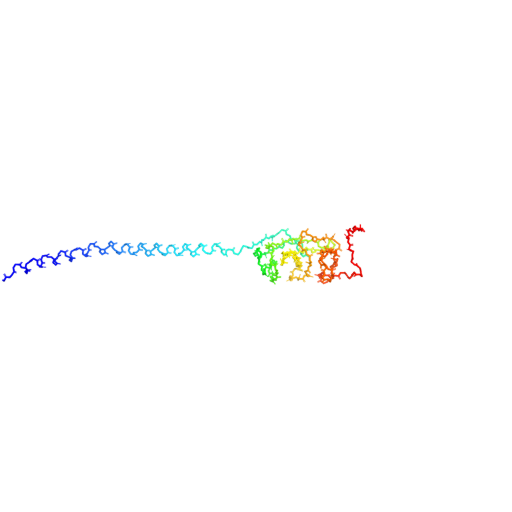 A O 1
ATOM 1424 N N . LEU A 1 182 ? -3.135 -12.179 -5.539 1.00 97.38 182 LEU A N 1
ATOM 1425 C CA . LEU A 1 182 ? -3.493 -12.101 -4.137 1.00 97.38 182 LEU A CA 1
ATOM 1426 C C . LEU A 1 182 ? -3.659 -13.521 -3.582 1.00 97.38 182 LEU A C 1
ATOM 1428 O O . LEU A 1 182 ? -4.440 -14.327 -4.091 1.00 97.38 182 LEU A O 1
ATOM 1432 N N . SER A 1 183 ? -2.883 -13.854 -2.556 1.00 95.62 183 SER A N 1
ATOM 1433 C CA . SER A 1 183 ? -2.975 -15.143 -1.879 1.00 95.62 183 SER A CA 1
ATOM 1434 C C . SER A 1 183 ? -4.070 -15.137 -0.816 1.00 95.62 183 SER A C 1
ATOM 1436 O O . SER A 1 183 ? -4.519 -14.089 -0.358 1.00 95.62 183 SER A O 1
ATOM 1438 N N . LYS A 1 184 ? -4.458 -16.325 -0.338 1.00 91.56 184 LYS A N 1
ATOM 1439 C CA . LYS A 1 184 ? -5.448 -16.461 0.749 1.00 91.56 184 LYS A CA 1
ATOM 1440 C C . LYS A 1 184 ? -5.025 -15.761 2.048 1.00 91.56 184 LYS A C 1
ATOM 1442 O O . LYS A 1 184 ? -5.873 -15.442 2.872 1.00 91.56 184 LYS A O 1
ATOM 1447 N N . LEU A 1 185 ? -3.724 -15.531 2.234 1.00 91.56 185 LEU A N 1
ATOM 1448 C CA . LEU A 1 185 ? -3.158 -14.809 3.378 1.00 91.56 185 LEU A CA 1
ATOM 1449 C C . LEU A 1 185 ? -3.034 -13.297 3.116 1.00 91.56 185 LEU A C 1
ATOM 1451 O O . LEU A 1 185 ? -2.290 -12.616 3.821 1.00 91.56 185 LEU A O 1
ATOM 1455 N N . HIS A 1 186 ? -3.713 -12.790 2.082 1.00 92.44 186 HIS A N 1
ATOM 1456 C CA . HIS A 1 186 ? -3.693 -11.389 1.664 1.00 92.44 186 HIS A CA 1
ATOM 1457 C C . HIS A 1 186 ? -2.270 -10.898 1.365 1.00 92.44 186 HIS A C 1
ATOM 1459 O O . HIS A 1 186 ? -1.876 -9.791 1.724 1.00 92.44 186 HIS A O 1
ATOM 1465 N N . LYS A 1 187 ? -1.454 -11.752 0.731 1.00 97.31 187 LYS A N 1
ATOM 1466 C CA . LYS A 1 187 ? -0.110 -11.396 0.256 1.00 97.31 187 LYS A CA 1
ATOM 1467 C C . LYS A 1 187 ? -0.084 -11.342 -1.262 1.00 97.31 187 LYS A C 1
ATOM 1469 O O . LYS A 1 187 ? -0.702 -12.174 -1.919 1.00 97.31 187 LYS A O 1
ATOM 1474 N N . LEU A 1 188 ? 0.668 -10.395 -1.811 1.00 97.88 188 LEU A N 1
ATOM 1475 C CA . LEU A 1 188 ? 0.949 -10.340 -3.240 1.00 97.88 188 LEU A CA 1
ATOM 1476 C C . LEU A 1 188 ? 2.074 -11.320 -3.568 1.00 97.88 188 LEU A C 1
ATOM 1478 O O . LEU A 1 188 ? 3.232 -11.115 -3.204 1.00 97.88 188 LEU A O 1
ATOM 1482 N N . GLU A 1 189 ? 1.725 -12.383 -4.281 1.00 97.69 189 GLU A N 1
ATOM 1483 C CA . GLU A 1 189 ? 2.649 -13.429 -4.697 1.00 97.69 189 GLU A CA 1
ATOM 1484 C C . GLU A 1 189 ? 2.927 -13.307 -6.191 1.00 97.69 189 GLU A C 1
ATOM 1486 O O . GLU A 1 189 ? 2.014 -13.321 -7.019 1.00 97.69 189 GLU A O 1
ATOM 1491 N N . LYS 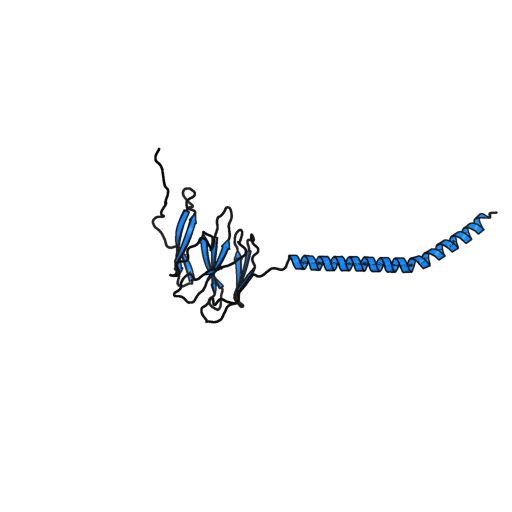A 1 190 ? 4.209 -13.185 -6.544 1.00 95.88 190 LYS A N 1
ATOM 1492 C CA . LYS A 1 190 ? 4.636 -13.131 -7.942 1.00 95.88 190 LYS A CA 1
ATOM 1493 C C . LYS A 1 190 ? 4.216 -14.414 -8.652 1.00 95.88 190 LYS A C 1
ATOM 1495 O O . LYS A 1 190 ? 4.549 -15.509 -8.201 1.00 95.88 190 LYS A O 1
ATOM 1500 N N . ILE A 1 191 ? 3.577 -14.274 -9.809 1.00 95.56 191 ILE A N 1
ATOM 1501 C CA . ILE A 1 191 ? 3.295 -15.405 -10.690 1.00 95.56 191 ILE A CA 1
ATOM 1502 C C . ILE A 1 191 ? 4.572 -15.702 -11.490 1.00 95.56 191 ILE A C 1
ATOM 1504 O O . ILE A 1 191 ? 5.061 -14.818 -12.206 1.00 95.56 191 ILE A O 1
ATOM 1508 N N . PRO A 1 192 ? 5.150 -16.914 -11.383 1.00 92.56 192 PRO A N 1
ATOM 1509 C CA . PRO A 1 192 ? 6.308 -17.289 -12.183 1.00 92.56 192 PRO A CA 1
ATOM 1510 C C . PRO A 1 192 ? 6.002 -17.191 -13.680 1.00 92.56 192 PRO A C 1
ATOM 1512 O O . PRO A 1 192 ? 4.935 -17.594 -14.137 1.00 92.56 192 PRO A O 1
ATOM 1515 N N . GLN A 1 193 ? 6.955 -16.656 -14.438 1.00 88.31 193 GLN A N 1
ATOM 1516 C CA . GLN A 1 193 ? 6.889 -16.567 -15.892 1.00 88.31 193 GLN A CA 1
ATOM 1517 C C . GLN A 1 193 ? 8.127 -17.242 -16.472 1.00 88.31 193 GLN A C 1
ATOM 1519 O O . GLN A 1 193 ? 9.247 -16.878 -16.112 1.00 88.31 193 GLN A O 1
ATOM 1524 N N . ASP A 1 194 ? 7.926 -18.189 -17.387 1.00 86.56 194 ASP A N 1
ATOM 1525 C CA . ASP A 1 194 ? 9.033 -18.864 -18.074 1.00 86.56 194 ASP A CA 1
ATOM 1526 C C . ASP A 1 194 ? 9.757 -17.916 -19.038 1.00 86.56 194 ASP A C 1
ATOM 1528 O O . ASP A 1 194 ? 10.971 -17.996 -19.223 1.00 86.56 194 ASP A O 1
ATOM 1532 N N . LEU A 1 195 ? 9.004 -17.001 -19.655 1.00 84.75 195 LEU A N 1
ATOM 1533 C CA . LEU A 1 195 ? 9.497 -16.041 -20.633 1.00 84.75 195 LEU A CA 1
ATOM 1534 C C . LEU A 1 195 ? 8.901 -14.664 -20.370 1.00 84.75 195 LEU A C 1
ATOM 1536 O O . LEU A 1 195 ? 7.710 -14.521 -20.105 1.00 84.75 195 LEU A O 1
ATOM 1540 N N . TYR A 1 196 ? 9.731 -13.643 -20.542 1.00 84.06 196 TYR A N 1
ATOM 1541 C CA . TYR A 1 196 ? 9.319 -12.251 -20.453 1.00 84.06 196 TYR A CA 1
ATOM 1542 C C . TYR A 1 196 ? 9.297 -11.630 -21.846 1.00 84.06 196 TYR A C 1
ATOM 1544 O O . TYR A 1 196 ? 10.265 -11.716 -22.606 1.00 84.06 196 TYR A O 1
ATOM 1552 N N . LYS A 1 197 ? 8.186 -10.982 -22.193 1.00 78.88 197 LYS A N 1
ATOM 1553 C CA . LYS A 1 197 ? 8.019 -10.382 -23.515 1.00 78.88 197 LYS A CA 1
ATOM 1554 C C . LYS A 1 197 ? 8.870 -9.117 -23.646 1.00 78.88 197 LYS A C 1
ATOM 1556 O O . LYS A 1 197 ? 8.606 -8.117 -22.986 1.00 78.88 197 LYS A O 1
ATOM 1561 N N . MET A 1 198 ? 9.841 -9.133 -24.556 1.00 77.31 198 MET A N 1
ATOM 1562 C CA . MET A 1 198 ? 10.645 -7.960 -24.908 1.00 77.31 198 MET A CA 1
ATOM 1563 C C . MET A 1 198 ? 10.131 -7.346 -26.219 1.00 77.31 198 MET A C 1
ATOM 1565 O O . MET A 1 198 ? 10.420 -7.833 -27.309 1.00 77.31 198 MET A O 1
ATOM 1569 N N . ASN A 1 199 ? 9.341 -6.271 -26.130 1.00 69.25 199 ASN A N 1
ATOM 1570 C CA . ASN A 1 199 ? 8.769 -5.587 -27.300 1.00 69.25 199 ASN A CA 1
ATOM 1571 C C . ASN A 1 199 ? 9.745 -4.558 -27.899 1.00 69.25 199 ASN A C 1
ATOM 1573 O O . ASN A 1 199 ? 9.453 -3.361 -27.943 1.00 69.25 199 ASN A O 1
ATOM 1577 N N . SER A 1 200 ? 10.912 -5.003 -28.362 1.00 69.56 200 SER A N 1
ATOM 1578 C CA . SER A 1 200 ? 11.910 -4.115 -28.970 1.00 69.56 200 SER A CA 1
ATOM 1579 C C . SER A 1 200 ? 11.791 -4.102 -30.492 1.00 69.56 200 SER A C 1
ATOM 1581 O O . SER A 1 200 ? 11.959 -5.122 -31.156 1.00 69.56 200 SER A O 1
ATOM 1583 N N . LYS A 1 201 ? 11.529 -2.923 -31.069 1.00 72.44 201 LYS A N 1
ATOM 1584 C CA . LYS A 1 201 ? 11.621 -2.717 -32.519 1.00 72.44 201 LYS A CA 1
ATOM 1585 C C . LYS A 1 201 ? 13.088 -2.540 -32.895 1.00 72.44 201 LYS A C 1
ATOM 1587 O O . LYS A 1 201 ? 13.685 -1.519 -32.569 1.00 72.44 201 LYS A O 1
ATOM 1592 N N . VAL A 1 202 ? 13.653 -3.516 -33.594 1.00 73.81 202 VAL A N 1
ATOM 1593 C CA . VAL A 1 202 ? 15.009 -3.426 -34.148 1.00 73.81 202 VAL A CA 1
ATOM 1594 C C . VAL A 1 202 ? 14.938 -3.113 -35.641 1.00 73.81 202 VAL A C 1
ATOM 1596 O O . VAL A 1 202 ? 14.101 -3.656 -36.359 1.00 73.81 202 VAL A O 1
ATOM 1599 N N . LYS A 1 203 ? 15.805 -2.215 -36.116 1.00 76.12 203 LYS A N 1
ATOM 1600 C CA . LYS A 1 203 ? 16.078 -2.046 -37.548 1.00 76.12 203 LYS A CA 1
ATOM 1601 C C . LYS A 1 203 ? 17.386 -2.754 -37.857 1.00 76.12 203 LYS A C 1
ATOM 1603 O O . LYS A 1 203 ? 18.396 -2.455 -37.223 1.00 76.12 203 LYS A O 1
ATOM 1608 N N . MET A 1 204 ? 17.369 -3.649 -38.838 1.00 62.56 204 MET A N 1
ATOM 1609 C CA . MET A 1 204 ? 18.610 -4.093 -39.459 1.00 62.56 204 MET A CA 1
ATOM 1610 C C . MET A 1 204 ? 19.201 -2.947 -40.281 1.00 62.56 204 MET A C 1
ATOM 1612 O O . MET A 1 204 ? 18.460 -2.222 -40.951 1.00 62.56 204 MET A O 1
A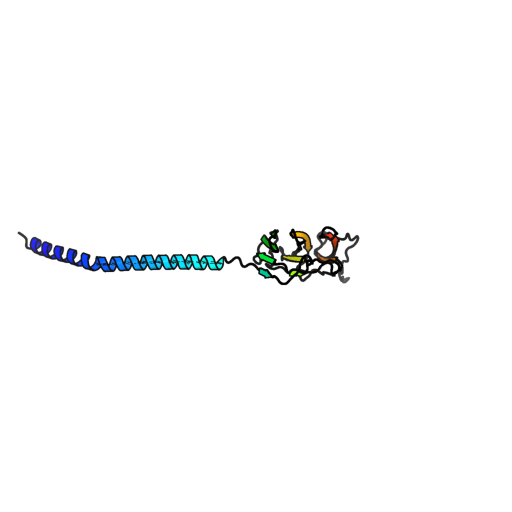TOM 1616 N N . LYS A 1 205 ? 20.518 -2.769 -40.163 1.00 60.34 205 LYS A N 1
ATOM 1617 C CA . LYS A 1 205 ? 21.307 -1.955 -41.086 1.00 60.34 205 LYS A CA 1
ATOM 1618 C C . LYS A 1 205 ? 21.718 -2.801 -42.279 1.00 60.34 205 LYS A C 1
ATOM 1620 O O . LYS A 1 205 ? 21.976 -4.004 -42.055 1.00 60.34 205 LYS A O 1
#